Protein AF-A0A372JH90-F1 (afdb_monomer)

InterPro domains:
  IPR003594 Histidine kinase/HSP90-like ATPase domain [PF02518] (143-192)
  IPR003660 HAMP domain [PF00672] (2-43)
  IPR003660 HAMP domain [PS50885] (2-46)
  IPR003661 Signal transduction histidine kinase, dimerisation/phosphoacceptor domain [PF00512] (48-105)
  IPR003661 Signal transduction histidine kinase, dimerisation/phosphoacceptor domain [SM00388] (47-105)
  IPR003661 Signal transduction histidine kinase, dimerisation/phosphoacceptor domain [cd00082] (45-101)
  IPR005467 Histidine kinase domain [PS50109] (54-192)
  IPR036097 Signal transduction histidine kinase, dimerisation/phosphoacceptor domain superfamily [SSF47384] (32-105)
  IPR036890 Histidine kinase/HSP90-like ATPase superfamily [G3DSA:3.30.565.10] (116-192)
  IPR036890 Histidine kinase/HSP90-like ATPase superfamily [SSF55874] (94-192)
  IPR050980 Two-component sensor histidine kinase [PTHR44936] (3-192)

Radius of gyration: 23.79 Å; Cα contacts (8 Å, |Δi|>4): 221; chains: 1; bounding box: 51×33×75 Å

Mean predicted aligned error: 12.4 Å

Structure (mmCIF, N/CA/C/O backbone):
data_AF-A0A372JH90-F1
#
_entry.id   AF-A0A372JH90-F1
#
loop_
_atom_site.group_PDB
_atom_site.id
_atom_site.type_symbol
_atom_site.label_atom_id
_atom_site.label_alt_id
_atom_site.label_comp_id
_atom_site.label_asym_id
_atom_site.label_entity_id
_atom_site.label_seq_id
_atom_site.pdbx_PDB_ins_code
_atom_site.Cartn_x
_atom_site.Cartn_y
_atom_site.Cartn_z
_atom_site.occupancy
_atom_site.B_iso_or_equiv
_atom_site.auth_seq_id
_atom_site.auth_comp_id
_atom_site.auth_asym_id
_atom_site.auth_atom_id
_atom_site.pdbx_PDB_model_num
ATOM 1 N N . ALA A 1 1 ? 12.829 -3.091 -36.053 1.00 73.31 1 ALA A N 1
ATOM 2 C CA . ALA A 1 1 ? 12.915 -1.675 -35.632 1.00 73.31 1 ALA A CA 1
ATOM 3 C C . ALA A 1 1 ? 11.584 -1.119 -35.118 1.00 73.31 1 ALA A C 1
ATOM 5 O O . ALA A 1 1 ? 11.420 -1.055 -33.909 1.00 73.31 1 ALA A O 1
ATOM 6 N N . ALA A 1 2 ? 10.609 -0.775 -35.972 1.00 80.81 2 ALA A N 1
ATOM 7 C CA . ALA A 1 2 ? 9.399 -0.050 -35.538 1.00 80.81 2 ALA A CA 1
ATOM 8 C C . ALA A 1 2 ? 8.513 -0.787 -34.508 1.00 80.81 2 ALA A C 1
ATOM 10 O O . ALA A 1 2 ? 7.965 -0.163 -33.603 1.00 80.81 2 ALA A O 1
ATOM 11 N N . SER A 1 3 ? 8.371 -2.113 -34.613 1.00 84.88 3 SER A N 1
ATOM 12 C CA . SER A 1 3 ? 7.636 -2.918 -33.623 1.00 84.88 3 SER A CA 1
ATOM 13 C C . SER A 1 3 ? 8.306 -2.896 -32.247 1.00 84.88 3 SER A C 1
ATOM 15 O O . SER A 1 3 ? 7.634 -2.708 -31.239 1.00 84.88 3 SER A O 1
ATOM 17 N N . THR A 1 4 ? 9.629 -3.035 -32.209 1.00 83.69 4 THR A N 1
ATOM 18 C CA . THR A 1 4 ? 10.420 -2.979 -30.979 1.00 83.69 4 THR A CA 1
ATOM 19 C C . THR A 1 4 ? 10.422 -1.580 -30.364 1.00 83.69 4 THR A C 1
ATOM 21 O O . THR A 1 4 ? 10.222 -1.453 -29.165 1.00 83.69 4 THR A O 1
ATOM 24 N N . ALA A 1 5 ? 10.539 -0.524 -31.174 1.00 81.50 5 ALA A N 1
ATOM 25 C CA . ALA A 1 5 ? 10.428 0.855 -30.695 1.00 81.50 5 ALA A CA 1
ATOM 26 C C . ALA A 1 5 ? 9.070 1.124 -30.018 1.00 81.50 5 ALA A C 1
ATOM 28 O O . ALA A 1 5 ? 9.016 1.776 -28.981 1.00 81.50 5 ALA A O 1
ATOM 29 N N . ARG A 1 6 ? 7.974 0.565 -30.556 1.00 84.00 6 ARG A N 1
ATOM 30 C CA . ARG A 1 6 ? 6.650 0.637 -29.914 1.00 84.00 6 ARG A CA 1
ATOM 31 C C . ARG A 1 6 ? 6.580 -0.124 -28.591 1.00 84.00 6 ARG A C 1
ATOM 33 O O . ARG A 1 6 ? 5.905 0.346 -27.688 1.00 84.00 6 ARG A O 1
ATOM 40 N N . ARG A 1 7 ? 7.274 -1.259 -28.459 1.00 84.50 7 ARG A N 1
ATOM 41 C CA . ARG A 1 7 ? 7.389 -1.985 -27.180 1.00 84.50 7 ARG A CA 1
ATOM 42 C C . ARG A 1 7 ? 8.139 -1.163 -26.133 1.00 84.50 7 ARG A C 1
ATOM 44 O O . ARG A 1 7 ? 7.631 -1.011 -25.030 1.00 84.50 7 ARG A O 1
ATOM 51 N N . ILE A 1 8 ? 9.268 -0.560 -26.512 1.00 82.19 8 ILE A N 1
ATOM 52 C CA . ILE A 1 8 ? 10.034 0.350 -25.643 1.00 82.19 8 ILE A CA 1
ATOM 53 C C . ILE A 1 8 ? 9.155 1.529 -25.205 1.00 82.19 8 ILE A C 1
ATOM 55 O O . ILE A 1 8 ? 9.068 1.825 -24.018 1.00 82.19 8 ILE A O 1
ATOM 59 N N . ALA A 1 9 ? 8.439 2.158 -26.143 1.00 79.00 9 ALA A N 1
ATOM 60 C CA . ALA A 1 9 ? 7.506 3.246 -25.838 1.00 79.00 9 ALA A CA 1
ATOM 61 C C . ALA A 1 9 ? 6.325 2.808 -24.949 1.00 79.00 9 ALA A C 1
ATOM 63 O O . ALA A 1 9 ? 5.760 3.633 -24.239 1.00 79.00 9 ALA A O 1
ATOM 64 N N . ALA A 1 10 ? 5.963 1.523 -24.973 1.00 80.62 10 ALA A N 1
ATOM 65 C CA . ALA A 1 10 ? 4.941 0.928 -24.117 1.00 80.62 10 ALA A CA 1
ATOM 66 C C . ALA A 1 10 ? 5.485 0.431 -22.758 1.00 80.62 10 ALA A C 1
ATOM 68 O O . ALA A 1 10 ? 4.727 -0.163 -21.996 1.00 80.62 10 ALA A O 1
ATOM 69 N N . GLY A 1 11 ? 6.766 0.671 -22.444 1.00 77.62 11 GLY A N 1
ATOM 70 C CA . GLY A 1 11 ? 7.372 0.376 -21.138 1.00 77.62 11 GLY A CA 1
ATOM 71 C C . GLY A 1 11 ? 8.275 -0.860 -21.088 1.00 77.62 11 GLY A C 1
ATOM 72 O O . GLY A 1 11 ? 8.898 -1.113 -20.060 1.00 77.62 11 GLY A O 1
ATOM 73 N N . ASP A 1 12 ? 8.411 -1.606 -22.185 1.00 81.56 12 ASP A N 1
ATOM 74 C CA . ASP A 1 12 ? 9.340 -2.738 -22.281 1.00 81.56 12 ASP A CA 1
ATOM 75 C C . ASP A 1 12 ? 10.762 -2.231 -22.569 1.00 81.56 12 ASP A C 1
ATOM 77 O O . ASP A 1 12 ? 11.245 -2.236 -23.705 1.00 81.56 12 ASP A O 1
ATOM 81 N N . LEU A 1 13 ? 11.410 -1.721 -21.518 1.00 82.50 13 LEU A N 1
ATOM 82 C CA . LEU A 1 13 ? 12.752 -1.139 -21.580 1.00 82.50 13 LEU A CA 1
ATOM 83 C C . LEU A 1 13 ? 13.866 -2.181 -21.718 1.00 82.50 13 LEU A C 1
ATOM 85 O O . LEU A 1 13 ? 15.014 -1.782 -21.900 1.00 82.50 13 LEU A O 1
ATOM 89 N N . ASP A 1 14 ? 13.558 -3.481 -21.699 1.00 82.94 14 ASP A N 1
ATOM 90 C CA . ASP A 1 14 ? 14.497 -4.569 -22.005 1.00 82.94 14 ASP A CA 1
ATOM 91 C C . ASP A 1 14 ? 14.535 -4.896 -23.504 1.00 82.94 14 ASP A C 1
ATOM 93 O O . ASP A 1 14 ? 15.517 -5.447 -24.010 1.00 82.94 14 ASP A O 1
ATOM 97 N N . ALA A 1 15 ? 13.500 -4.508 -24.254 1.00 84.44 15 ALA A N 1
ATOM 98 C CA . ALA A 1 15 ? 13.477 -4.661 -25.698 1.00 84.44 15 ALA A CA 1
ATOM 99 C C . ALA A 1 15 ? 14.616 -3.868 -26.363 1.00 84.44 15 ALA A C 1
ATOM 101 O O . ALA A 1 15 ? 14.863 -2.701 -26.059 1.00 84.44 15 ALA A O 1
ATOM 102 N N . ARG A 1 16 ? 15.321 -4.500 -27.304 1.00 84.31 16 ARG A N 1
ATOM 103 C CA . ARG A 1 16 ? 16.405 -3.875 -28.079 1.00 84.31 16 ARG A CA 1
ATOM 104 C C . ARG A 1 16 ? 16.107 -3.985 -29.558 1.00 84.31 16 ARG A C 1
ATOM 106 O O . ARG A 1 16 ? 15.742 -5.062 -30.038 1.00 84.31 16 ARG A O 1
ATOM 113 N N . ILE A 1 17 ? 16.232 -2.874 -30.279 1.00 83.38 17 ILE A N 1
ATOM 114 C CA . ILE A 1 17 ? 16.056 -2.857 -31.732 1.00 83.38 17 ILE A CA 1
ATOM 115 C C . ILE A 1 17 ? 17.175 -3.664 -32.393 1.00 83.38 17 ILE A C 1
ATOM 117 O O . ILE A 1 17 ? 16.893 -4.425 -33.321 1.00 83.38 17 ILE A O 1
ATOM 121 N N . GLY A 1 18 ? 18.401 -3.545 -31.871 1.00 73.44 18 GLY A N 1
ATOM 122 C CA . GLY A 1 18 ? 19.573 -4.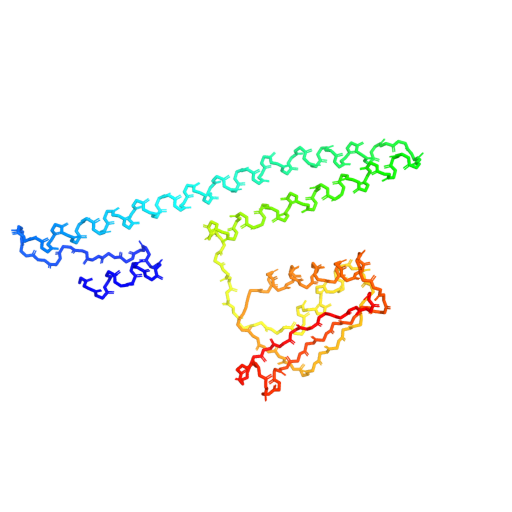248 -32.380 1.00 73.44 18 GLY A CA 1
ATOM 123 C C . GLY A 1 18 ? 20.065 -3.704 -33.726 1.00 73.44 18 GLY A C 1
ATOM 124 O O . GLY A 1 18 ? 19.376 -2.971 -34.436 1.00 73.44 18 GLY A O 1
ATOM 125 N N . ALA A 1 19 ? 21.288 -4.079 -34.105 1.00 65.94 19 ALA A N 1
ATOM 126 C CA . ALA A 1 19 ? 21.894 -3.681 -35.374 1.00 65.94 19 ALA A CA 1
ATOM 127 C C . ALA A 1 19 ? 21.394 -4.568 -36.530 1.00 65.94 19 ALA A C 1
ATOM 129 O O . ALA A 1 19 ? 22.123 -5.403 -37.060 1.00 65.94 19 ALA A O 1
ATOM 130 N N . SER A 1 20 ? 20.129 -4.427 -36.923 1.00 60.75 20 SER A N 1
ATOM 131 C CA . SER A 1 20 ? 19.598 -5.097 -38.116 1.00 60.75 20 SER A CA 1
ATOM 132 C C . SER A 1 20 ? 19.766 -4.199 -39.349 1.00 60.75 20 SER A C 1
ATOM 134 O O . SER A 1 20 ? 18.804 -3.580 -39.796 1.00 60.75 20 SER A O 1
ATOM 136 N N . GLY A 1 21 ? 20.992 -4.098 -39.877 1.00 59.12 21 GLY A N 1
ATOM 137 C CA . GLY A 1 21 ? 21.304 -3.306 -41.076 1.00 59.12 21 GLY A CA 1
ATOM 138 C C . GLY A 1 21 ? 22.776 -3.387 -41.501 1.00 59.12 21 GLY A C 1
ATOM 139 O O . GLY A 1 21 ? 23.646 -3.703 -40.692 1.00 59.12 21 GLY A O 1
ATOM 140 N N . ARG A 1 22 ? 23.070 -3.123 -42.787 1.00 58.62 22 ARG A N 1
ATOM 141 C CA . ARG A 1 22 ? 24.457 -2.988 -43.280 1.00 58.62 22 ARG A CA 1
ATOM 142 C C . ARG A 1 22 ? 25.121 -1.802 -42.571 1.00 58.62 22 ARG A C 1
ATOM 144 O O . ARG A 1 22 ? 24.497 -0.761 -42.408 1.00 58.62 22 ARG A O 1
ATOM 151 N N . ALA A 1 23 ? 26.382 -1.960 -42.166 1.00 57.09 23 ALA A N 1
ATOM 152 C CA . ALA A 1 23 ? 27.132 -0.925 -41.461 1.00 57.09 23 ALA A CA 1
ATOM 153 C C . ALA A 1 23 ? 27.131 0.397 -42.260 1.00 57.09 23 ALA A C 1
ATOM 155 O O . ALA A 1 23 ? 27.656 0.420 -43.375 1.00 57.09 23 ALA A O 1
ATOM 156 N N . ARG A 1 24 ? 26.592 1.470 -41.644 1.00 60.31 24 ARG A N 1
ATOM 157 C CA . ARG A 1 24 ? 26.414 2.861 -42.146 1.00 60.31 24 ARG A CA 1
ATOM 158 C C . ARG A 1 24 ? 25.076 3.180 -42.838 1.00 60.31 24 ARG A C 1
ATOM 160 O O . ARG A 1 24 ? 25.070 3.751 -43.923 1.00 60.31 24 ARG A O 1
ATOM 167 N N . ASP A 1 25 ? 23.957 2.856 -42.200 1.00 74.81 25 ASP A N 1
ATOM 168 C CA . ASP A 1 25 ? 22.635 3.391 -42.568 1.00 74.81 25 ASP A CA 1
ATOM 169 C C . ASP A 1 25 ? 22.122 4.301 -41.435 1.00 74.81 25 ASP A C 1
ATOM 171 O O . ASP A 1 25 ? 22.313 3.968 -40.261 1.00 74.81 25 ASP A O 1
ATOM 175 N N . GLU A 1 26 ? 21.456 5.410 -41.769 1.00 76.31 26 GLU A N 1
ATOM 176 C CA . GLU A 1 26 ? 20.791 6.338 -40.833 1.00 76.31 26 GLU A CA 1
ATOM 177 C C . GLU A 1 26 ? 19.830 5.581 -39.897 1.00 76.31 26 GLU A C 1
ATOM 179 O O . GLU A 1 26 ? 19.696 5.888 -38.712 1.00 76.31 26 GLU A O 1
ATOM 184 N N . VAL A 1 27 ? 19.226 4.500 -40.402 1.00 79.62 27 VAL A N 1
ATOM 185 C CA . VAL A 1 27 ? 18.365 3.594 -39.627 1.00 79.62 27 VAL A CA 1
ATOM 186 C C . VAL A 1 27 ? 19.137 2.859 -38.521 1.00 79.62 27 VAL A C 1
ATOM 188 O O . VAL A 1 27 ? 18.587 2.594 -37.448 1.00 79.62 27 VAL A O 1
ATOM 191 N N . THR A 1 28 ? 20.410 2.532 -38.754 1.00 81.44 28 THR A N 1
ATOM 192 C CA . THR A 1 28 ? 21.272 1.871 -37.757 1.00 81.44 28 THR A CA 1
ATOM 193 C C . THR A 1 28 ? 21.664 2.847 -36.651 1.00 81.44 28 THR A C 1
ATOM 195 O O . THR A 1 28 ? 21.623 2.482 -35.477 1.00 81.44 28 THR A O 1
ATOM 198 N N . GLU A 1 29 ? 21.981 4.093 -37.009 1.00 82.38 29 GLU A N 1
ATOM 199 C CA . GLU A 1 29 ? 22.298 5.154 -36.048 1.00 82.38 29 GLU A CA 1
ATOM 200 C C . GLU A 1 29 ? 21.084 5.501 -35.174 1.00 82.38 29 GLU A C 1
ATOM 202 O O . GLU A 1 29 ? 21.191 5.533 -33.947 1.00 82.38 29 GLU A O 1
ATOM 207 N N . LEU A 1 30 ? 19.897 5.629 -35.779 1.00 84.12 30 LEU A N 1
ATOM 208 C CA . LEU A 1 30 ? 18.647 5.835 -35.045 1.00 84.12 30 LEU A CA 1
ATOM 209 C C . LEU A 1 30 ? 18.332 4.669 -34.096 1.00 84.12 30 LEU A C 1
ATOM 211 O O . LEU A 1 30 ? 17.918 4.888 -32.959 1.00 84.12 30 LEU A O 1
ATOM 215 N N . SER A 1 31 ? 18.540 3.427 -34.540 1.00 85.75 31 SER A N 1
ATOM 216 C CA . SER A 1 31 ? 18.315 2.243 -33.699 1.00 85.75 31 SER A CA 1
ATOM 217 C C . SER A 1 31 ? 19.244 2.235 -32.479 1.00 85.75 31 SER A C 1
ATOM 219 O O . SER A 1 31 ? 18.784 1.994 -31.364 1.00 85.75 31 SER A O 1
ATOM 221 N N . ALA A 1 32 ? 20.524 2.578 -32.667 1.00 86.19 32 ALA A N 1
ATOM 222 C CA . ALA A 1 32 ? 21.491 2.697 -31.577 1.00 86.19 32 ALA A CA 1
ATOM 223 C C . ALA A 1 32 ? 21.140 3.834 -30.600 1.00 86.19 32 ALA A C 1
ATOM 225 O O . ALA A 1 32 ? 21.274 3.668 -29.385 1.00 86.19 32 ALA A O 1
ATOM 226 N N . ALA A 1 33 ? 20.651 4.970 -31.107 1.00 88.12 33 ALA A N 1
ATOM 227 C CA . ALA A 1 33 ? 20.197 6.081 -30.276 1.00 88.12 33 ALA A CA 1
ATOM 228 C C . ALA A 1 33 ? 18.981 5.695 -29.415 1.00 88.12 33 ALA A C 1
ATOM 230 O O . ALA A 1 33 ? 18.962 5.992 -28.220 1.00 88.12 33 ALA A O 1
ATOM 231 N N . VAL A 1 34 ? 17.999 4.981 -29.982 1.00 87.94 34 VAL A N 1
ATOM 232 C CA . VAL A 1 34 ? 16.827 4.489 -29.232 1.00 87.94 34 VAL A CA 1
ATOM 233 C C . VAL A 1 34 ? 17.234 3.472 -28.166 1.00 87.94 34 VAL A C 1
ATOM 235 O O . VAL A 1 34 ? 16.796 3.595 -27.023 1.00 87.94 34 VAL A O 1
ATOM 238 N N . ASP A 1 35 ? 18.099 2.512 -28.500 1.00 88.44 35 ASP A N 1
ATOM 239 C CA . ASP A 1 35 ? 18.588 1.521 -27.533 1.00 88.44 35 ASP A CA 1
ATOM 240 C C . ASP A 1 35 ? 19.384 2.196 -26.392 1.00 88.44 35 ASP A C 1
ATOM 242 O O . ASP A 1 35 ? 19.228 1.834 -25.224 1.00 88.44 35 ASP A O 1
ATOM 246 N N . THR A 1 36 ? 20.174 3.232 -26.702 1.00 90.81 36 THR A N 1
ATOM 247 C CA . THR A 1 36 ? 20.898 4.041 -25.700 1.00 90.81 36 THR A CA 1
ATOM 248 C C . THR A 1 36 ? 19.940 4.820 -24.801 1.00 90.81 36 THR A C 1
ATOM 250 O O . THR A 1 36 ? 20.115 4.840 -23.582 1.00 90.81 36 THR A O 1
ATOM 253 N N . MET A 1 37 ? 18.903 5.435 -25.376 1.00 90.06 37 MET A N 1
ATOM 254 C CA . MET A 1 37 ? 17.877 6.150 -24.616 1.00 90.06 37 MET A CA 1
ATOM 255 C C . MET A 1 37 ? 17.119 5.203 -23.677 1.00 90.06 37 MET A C 1
ATOM 257 O O . MET A 1 37 ? 16.920 5.540 -22.510 1.00 90.06 37 MET A O 1
ATOM 261 N N . ALA A 1 38 ? 16.749 4.010 -24.155 1.00 87.56 38 ALA A N 1
ATOM 262 C CA . ALA A 1 38 ? 16.096 2.987 -23.341 1.00 87.56 38 ALA A CA 1
ATOM 263 C C . ALA A 1 38 ? 16.986 2.549 -22.166 1.00 87.56 38 ALA A C 1
ATOM 265 O O . ALA A 1 38 ? 16.520 2.501 -21.029 1.00 87.56 38 ALA A O 1
ATOM 266 N N . ALA A 1 39 ? 18.280 2.311 -22.412 1.00 88.75 39 ALA A N 1
ATOM 267 C CA . ALA A 1 39 ? 19.238 1.959 -21.364 1.00 88.75 39 ALA A CA 1
ATOM 268 C C . ALA A 1 39 ? 19.412 3.078 -20.320 1.00 88.75 39 ALA A C 1
ATOM 270 O O . ALA A 1 39 ? 19.382 2.808 -19.121 1.00 88.75 39 ALA A O 1
ATOM 271 N N . ALA A 1 40 ? 19.541 4.335 -20.757 1.00 89.56 40 ALA A N 1
ATOM 272 C CA . ALA A 1 40 ? 19.670 5.479 -19.857 1.00 89.56 40 ALA A CA 1
ATOM 273 C C . ALA A 1 40 ? 18.413 5.692 -18.996 1.00 89.56 40 ALA A C 1
ATOM 275 O O . ALA A 1 40 ? 18.523 5.984 -17.805 1.00 89.56 40 ALA A O 1
ATOM 276 N N . LEU A 1 41 ? 17.221 5.525 -19.577 1.00 87.62 41 LEU A N 1
ATOM 277 C CA . LEU A 1 41 ? 15.960 5.593 -18.839 1.00 87.62 41 LEU A CA 1
ATOM 278 C C . LEU A 1 41 ? 15.859 4.465 -17.805 1.00 87.62 41 LEU A C 1
ATOM 280 O O . LEU A 1 41 ? 15.489 4.708 -16.660 1.00 87.62 41 LEU A O 1
ATOM 284 N N . GLN A 1 42 ? 16.245 3.249 -18.185 1.00 85.00 42 GLN A N 1
ATOM 28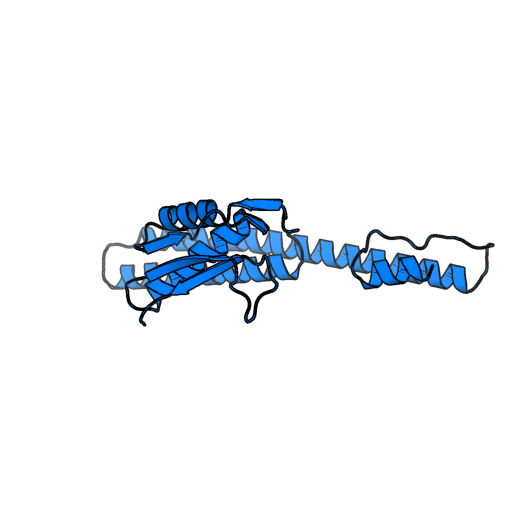5 C CA . GLN A 1 42 ? 16.246 2.092 -17.296 1.00 85.00 42 GLN A CA 1
ATOM 286 C C . GLN A 1 42 ? 17.176 2.287 -16.087 1.00 85.00 42 GLN A C 1
ATOM 288 O O . GLN A 1 42 ? 16.790 1.971 -14.963 1.00 85.00 42 GLN A O 1
ATOM 293 N N . GLU A 1 43 ? 18.371 2.848 -16.292 1.00 88.25 43 GLU A N 1
ATOM 294 C CA . GLU A 1 43 ? 19.286 3.193 -15.196 1.00 88.25 43 GLU A CA 1
ATOM 295 C C . GLU A 1 43 ? 18.718 4.278 -14.277 1.00 88.25 43 GLU A C 1
ATOM 297 O O . GLU A 1 43 ? 18.804 4.148 -13.057 1.00 88.25 43 GLU A O 1
ATOM 302 N N . ARG A 1 44 ? 18.071 5.314 -14.830 1.00 86.88 44 ARG A N 1
ATOM 303 C CA . ARG A 1 44 ? 17.410 6.344 -14.011 1.00 86.88 44 ARG A CA 1
ATOM 304 C C . ARG A 1 44 ? 16.310 5.761 -13.134 1.00 86.88 44 ARG A C 1
ATOM 306 O O . ARG A 1 44 ? 16.294 6.042 -11.942 1.00 86.88 44 ARG A O 1
ATOM 313 N N . LEU A 1 45 ? 15.452 4.913 -13.700 1.00 82.50 45 LEU A N 1
ATOM 314 C CA . LEU A 1 45 ? 14.398 4.245 -12.937 1.00 82.50 45 LEU A CA 1
ATOM 315 C C . LEU A 1 45 ? 14.989 3.355 -11.837 1.00 82.50 45 LEU A C 1
ATOM 317 O O . LEU A 1 45 ? 14.495 3.357 -10.718 1.00 82.50 45 LEU A O 1
ATOM 321 N N . ARG A 1 46 ? 16.075 2.618 -12.103 1.00 82.94 46 ARG A N 1
ATOM 322 C CA . ARG A 1 46 ? 16.760 1.830 -11.060 1.00 82.94 46 ARG A CA 1
ATOM 323 C C . ARG A 1 46 ? 17.325 2.697 -9.942 1.00 82.94 46 ARG A C 1
ATOM 325 O O . ARG A 1 46 ? 17.166 2.339 -8.778 1.00 82.94 46 ARG A O 1
ATOM 332 N N . ALA A 1 47 ? 17.964 3.811 -10.286 1.00 84.69 47 ALA A N 1
ATOM 333 C CA . ALA A 1 47 ? 18.511 4.741 -9.307 1.00 84.69 47 ALA A CA 1
ATOM 334 C C . ALA A 1 47 ? 17.405 5.363 -8.440 1.00 84.69 47 ALA A C 1
ATOM 336 O O . ALA A 1 47 ? 17.545 5.415 -7.223 1.00 84.69 47 ALA A O 1
ATOM 337 N N . GLU A 1 48 ? 16.286 5.762 -9.048 1.00 82.06 48 GLU A N 1
ATOM 338 C CA . GLU A 1 48 ? 15.112 6.283 -8.341 1.00 82.06 48 GLU A CA 1
ATOM 339 C C . GLU A 1 48 ? 14.529 5.243 -7.373 1.00 82.06 48 GL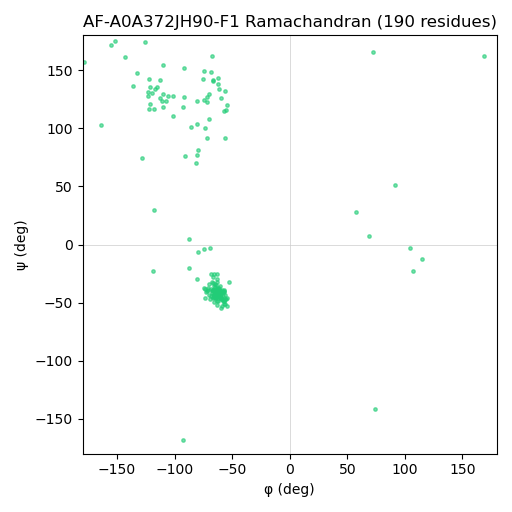U A C 1
ATOM 341 O O . GLU A 1 48 ? 14.294 5.540 -6.204 1.00 82.06 48 GLU A O 1
ATOM 346 N N . ARG A 1 49 ? 14.409 3.985 -7.817 1.00 78.81 49 ARG A N 1
ATOM 347 C CA . ARG A 1 49 ? 13.954 2.866 -6.976 1.00 78.81 49 ARG A CA 1
ATOM 348 C C . ARG A 1 49 ? 14.857 2.627 -5.767 1.00 78.81 49 ARG A C 1
ATOM 350 O O . ARG A 1 49 ? 14.351 2.441 -4.660 1.00 78.81 49 ARG A O 1
ATOM 357 N N . ALA A 1 50 ? 16.173 2.605 -5.982 1.00 81.62 50 ALA A N 1
ATOM 358 C CA . ALA A 1 50 ? 17.154 2.421 -4.915 1.00 81.62 50 ALA A CA 1
ATOM 359 C C . ALA A 1 50 ? 17.101 3.586 -3.917 1.00 81.62 50 ALA A C 1
ATOM 361 O O . ALA A 1 50 ? 16.973 3.359 -2.719 1.00 81.62 50 ALA A O 1
ATOM 362 N N . PHE A 1 51 ? 17.066 4.821 -4.422 1.00 83.75 51 PHE A N 1
ATOM 363 C CA . PHE A 1 51 ? 16.948 6.022 -3.602 1.00 83.75 51 PHE A CA 1
ATOM 364 C C . PHE A 1 51 ? 15.700 5.994 -2.708 1.00 83.75 51 PHE A C 1
ATOM 366 O O . PHE A 1 51 ? 15.800 6.204 -1.500 1.00 83.75 51 PHE A O 1
ATOM 373 N N . THR A 1 52 ? 14.528 5.668 -3.261 1.00 82.12 52 THR A N 1
ATOM 374 C CA . THR A 1 52 ? 13.294 5.542 -2.472 1.00 82.12 52 THR A CA 1
ATOM 375 C C . THR A 1 52 ? 13.397 4.450 -1.403 1.00 82.12 52 THR A C 1
ATOM 377 O O . THR A 1 52 ? 12.890 4.618 -0.290 1.00 82.12 52 THR A O 1
ATOM 380 N N . ALA A 1 53 ? 14.032 3.315 -1.713 1.00 79.38 53 ALA A N 1
ATOM 381 C CA . ALA A 1 53 ? 14.227 2.236 -0.748 1.00 79.38 53 ALA A CA 1
ATOM 382 C C . ALA A 1 53 ? 15.149 2.659 0.408 1.00 79.38 53 ALA A C 1
ATOM 384 O O . ALA A 1 53 ? 14.812 2.399 1.568 1.00 79.38 53 ALA A O 1
ATOM 385 N N . ASP A 1 54 ? 16.243 3.353 0.097 1.00 85.25 54 ASP A N 1
ATOM 386 C CA . ASP A 1 54 ? 17.219 3.843 1.070 1.00 85.25 54 ASP A CA 1
ATOM 387 C C . ASP A 1 54 ? 16.595 4.897 1.990 1.00 85.25 54 ASP A C 1
ATOM 389 O O . ASP A 1 54 ? 16.612 4.737 3.212 1.00 85.25 54 ASP A O 1
ATOM 393 N N . VAL A 1 55 ? 15.913 5.901 1.425 1.00 85.44 55 VAL A N 1
ATOM 394 C CA . VAL A 1 55 ? 15.184 6.922 2.200 1.00 85.44 55 VAL A CA 1
ATOM 395 C C . VAL A 1 55 ? 14.141 6.275 3.115 1.00 85.44 55 VAL A C 1
ATOM 397 O O . VAL A 1 55 ? 14.000 6.655 4.278 1.00 85.44 55 VAL A O 1
ATOM 400 N N . ALA A 1 56 ? 13.432 5.249 2.635 1.00 82.12 56 ALA A N 1
ATOM 401 C CA . ALA A 1 56 ? 12.464 4.531 3.457 1.00 82.12 56 ALA A CA 1
ATOM 402 C C . ALA A 1 56 ? 13.106 3.808 4.650 1.00 82.12 56 ALA A C 1
ATOM 404 O O . ALA A 1 56 ? 12.477 3.666 5.703 1.00 82.12 56 ALA A O 1
ATOM 405 N N . HIS A 1 57 ? 14.323 3.292 4.484 1.00 85.62 57 HIS A N 1
ATOM 406 C CA . HIS A 1 57 ? 15.057 2.646 5.565 1.00 85.62 57 HIS A CA 1
ATOM 407 C C . HIS A 1 57 ? 15.593 3.681 6.561 1.00 85.62 57 HIS A C 1
ATOM 409 O O . HIS A 1 57 ? 15.383 3.534 7.768 1.00 85.62 57 HIS A O 1
ATOM 415 N N . GLU A 1 58 ? 16.192 4.762 6.059 1.00 89.12 58 GLU A N 1
ATOM 416 C CA . GLU A 1 58 ? 16.738 5.844 6.879 1.00 89.12 58 GLU A CA 1
ATOM 417 C C . GLU A 1 58 ? 15.672 6.583 7.688 1.00 89.12 58 GLU A C 1
ATOM 419 O O . GLU A 1 58 ? 15.964 6.993 8.805 1.00 89.12 58 GLU A O 1
ATOM 424 N N . LEU A 1 59 ? 14.435 6.711 7.189 1.00 88.06 59 LEU A N 1
ATOM 425 C CA . LEU A 1 59 ? 13.328 7.335 7.927 1.00 88.06 59 LEU A CA 1
ATOM 426 C C . LEU A 1 59 ? 12.667 6.404 8.951 1.00 88.06 59 LEU A C 1
ATOM 428 O O . LEU A 1 59 ? 12.174 6.873 9.980 1.00 88.06 59 LEU A O 1
ATOM 432 N N . ARG A 1 60 ? 12.663 5.085 8.718 1.00 84.44 60 ARG A N 1
ATOM 433 C CA . ARG A 1 60 ? 12.044 4.116 9.641 1.00 84.44 60 ARG A CA 1
ATOM 434 C C . ARG A 1 60 ? 12.752 4.092 10.997 1.00 84.44 60 ARG A C 1
ATOM 436 O O . ARG A 1 60 ? 12.089 4.055 12.029 1.00 84.44 60 ARG A O 1
ATOM 443 N N . THR A 1 61 ? 14.080 4.145 10.997 1.00 86.94 61 THR A N 1
ATOM 444 C CA . THR A 1 61 ? 14.905 4.116 12.215 1.00 86.94 61 THR A CA 1
ATOM 445 C C . THR A 1 61 ? 14.616 5.279 13.185 1.00 86.94 61 THR A C 1
ATOM 447 O O . THR A 1 61 ? 14.279 5.008 14.340 1.00 86.94 61 THR A O 1
ATOM 450 N N . PRO A 1 62 ? 14.675 6.565 12.780 1.00 88.38 62 PRO A N 1
ATOM 451 C CA . PRO A 1 62 ? 14.362 7.684 13.664 1.00 88.38 62 PRO A CA 1
ATOM 452 C C . PRO A 1 62 ? 12.882 7.720 14.062 1.00 88.38 62 PRO A C 1
ATOM 454 O O . PRO A 1 62 ? 12.580 8.087 15.195 1.00 88.38 62 PRO A O 1
ATOM 457 N N . LEU A 1 63 ? 11.958 7.291 13.191 1.00 90.69 63 LEU A N 1
ATOM 458 C CA . LEU A 1 63 ? 10.544 7.159 13.557 1.00 90.69 63 LEU A CA 1
ATOM 459 C C . LEU A 1 63 ? 10.327 6.125 14.657 1.00 90.69 63 LEU A C 1
ATOM 461 O O . LEU A 1 63 ? 9.606 6.400 15.612 1.00 90.69 63 LEU A O 1
ATOM 465 N N . MET A 1 64 ? 10.971 4.961 14.555 1.00 88.19 64 MET A N 1
ATOM 466 C CA . MET A 1 64 ? 10.922 3.946 15.604 1.00 88.19 64 MET A CA 1
ATOM 467 C C . MET A 1 64 ? 11.488 4.498 16.918 1.00 88.19 64 MET A C 1
ATOM 469 O O . MET A 1 64 ? 10.865 4.329 17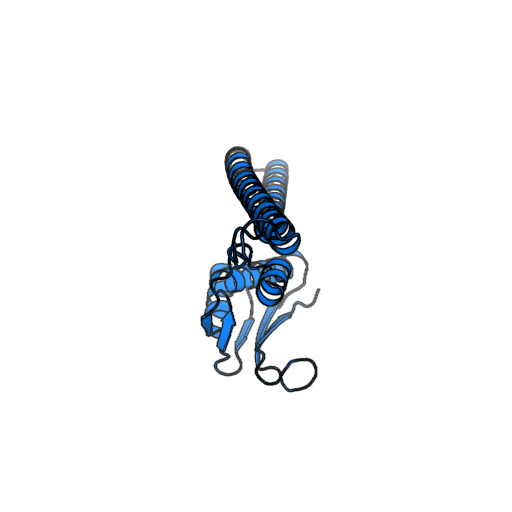.961 1.00 88.19 64 MET A O 1
ATOM 473 N N . GLY A 1 65 ? 12.595 5.247 16.865 1.00 90.94 65 GLY A N 1
ATOM 474 C CA . GLY A 1 65 ? 13.140 5.935 18.039 1.00 90.94 65 GLY A CA 1
ATOM 475 C C . GLY A 1 65 ? 12.165 6.941 18.666 1.00 90.94 65 GLY A C 1
ATOM 476 O O . GLY A 1 65 ? 12.033 6.985 19.890 1.00 90.94 65 GLY A O 1
ATOM 477 N N . LEU A 1 66 ? 11.443 7.718 17.849 1.00 91.75 66 LEU A N 1
ATOM 478 C CA . LEU A 1 66 ? 10.418 8.657 18.320 1.00 91.75 66 LEU A CA 1
ATOM 479 C C . LEU A 1 66 ? 9.221 7.941 18.955 1.00 91.75 66 LEU A C 1
ATOM 481 O O . LEU A 1 66 ? 8.756 8.373 20.007 1.00 91.75 66 LEU A O 1
ATOM 485 N N . VAL A 1 67 ? 8.749 6.847 18.349 1.00 90.00 67 VAL A N 1
ATOM 486 C CA . VAL A 1 67 ? 7.676 6.002 18.899 1.00 90.00 67 VAL A CA 1
ATOM 487 C C . VAL A 1 67 ? 8.084 5.462 20.264 1.00 90.00 67 VAL A C 1
ATOM 489 O O . VAL A 1 67 ? 7.377 5.699 21.238 1.00 90.00 67 VAL A O 1
ATOM 492 N N . THR A 1 68 ? 9.258 4.836 20.366 1.00 92.19 68 THR A N 1
ATOM 493 C CA . THR A 1 68 ? 9.766 4.310 21.639 1.00 92.19 68 THR A CA 1
ATOM 494 C C . THR A 1 68 ? 9.934 5.418 22.678 1.00 92.19 68 THR A C 1
ATOM 496 O O . THR A 1 68 ? 9.569 5.241 23.834 1.00 92.19 68 THR A O 1
ATOM 499 N N . SER A 1 69 ? 10.427 6.595 22.283 1.00 92.38 69 SER A N 1
ATOM 500 C CA . SER A 1 69 ? 10.553 7.736 23.201 1.00 92.38 69 SER A CA 1
ATOM 501 C C . SER A 1 69 ? 9.195 8.221 23.714 1.00 92.38 69 SER A C 1
ATOM 503 O O . SER A 1 69 ? 9.076 8.570 24.886 1.00 92.38 69 SER A O 1
ATOM 505 N N . ALA A 1 70 ? 8.166 8.219 22.863 1.00 91.88 70 ALA A N 1
ATOM 506 C CA . ALA A 1 70 ? 6.804 8.573 23.252 1.00 91.88 70 ALA A CA 1
ATOM 507 C C . ALA A 1 70 ? 6.161 7.516 24.169 1.00 91.88 70 ALA A C 1
ATOM 509 O O . ALA A 1 70 ? 5.409 7.872 25.074 1.00 91.88 70 ALA A O 1
ATOM 510 N N . GLU A 1 71 ? 6.474 6.233 23.976 1.00 90.06 71 GLU A N 1
ATOM 511 C CA . GLU A 1 71 ? 6.021 5.131 24.839 1.00 90.06 71 GLU A CA 1
ATOM 512 C C . GLU A 1 71 ? 6.625 5.197 26.250 1.00 90.06 71 GLU A C 1
ATOM 514 O O . GLU A 1 71 ? 5.985 4.771 27.206 1.00 90.06 71 GLU A O 1
ATOM 519 N N . LEU A 1 72 ? 7.823 5.774 26.398 1.00 94.06 72 LEU A N 1
ATOM 520 C CA . LEU A 1 72 ? 8.497 5.958 27.690 1.00 94.06 72 LEU A CA 1
ATOM 521 C C . LEU A 1 72 ? 7.987 7.164 28.497 1.00 94.06 72 LEU A C 1
ATOM 523 O O . LEU A 1 72 ? 8.423 7.363 29.634 1.00 94.06 72 LEU A O 1
ATOM 527 N N . LEU A 1 73 ? 7.104 7.993 27.932 1.00 92.19 73 LEU A N 1
ATOM 528 C CA . LEU A 1 73 ? 6.545 9.136 28.651 1.00 92.19 73 LEU A CA 1
ATOM 529 C C . LEU A 1 73 ? 5.660 8.666 29.819 1.00 92.19 73 LEU A C 1
ATOM 531 O O . LEU A 1 73 ? 4.898 7.710 29.664 1.00 92.19 73 LEU A O 1
ATOM 535 N N . PRO A 1 74 ? 5.718 9.345 30.981 1.00 92.50 74 PRO A N 1
ATOM 536 C CA . PRO A 1 74 ? 4.852 9.019 32.107 1.00 92.50 74 PRO A CA 1
ATOM 537 C C . PRO A 1 74 ? 3.382 9.220 31.731 1.00 92.50 74 PRO A C 1
ATOM 539 O O . PRO A 1 74 ? 3.042 10.161 31.013 1.00 92.50 74 PRO A O 1
ATOM 542 N N . GLU A 1 75 ? 2.511 8.349 32.244 1.00 91.44 75 GLU A N 1
ATOM 543 C CA . GLU A 1 75 ? 1.078 8.410 31.955 1.00 91.44 75 GLU A CA 1
ATOM 544 C C . GLU A 1 75 ? 0.475 9.772 32.318 1.00 91.44 75 GLU A C 1
ATOM 546 O O . GLU A 1 75 ? 0.689 10.313 33.406 1.00 91.44 75 GLU A O 1
ATOM 551 N N . GLY A 1 76 ? -0.294 10.324 31.383 1.00 92.81 76 GLY A N 1
ATOM 552 C CA . GLY A 1 76 ? -0.909 11.636 31.506 1.00 92.81 76 GLY A CA 1
ATOM 553 C C . GLY A 1 76 ? -1.493 12.112 30.182 1.00 92.81 76 GLY A C 1
ATOM 554 O O . GLY A 1 76 ? -1.134 11.623 29.111 1.00 92.81 76 GLY A O 1
ATOM 555 N N . GLU A 1 77 ? -2.384 13.096 30.251 1.00 89.44 77 GLU A N 1
ATOM 556 C CA . GLU A 1 77 ? -3.095 13.630 29.084 1.00 89.44 77 GLU A CA 1
ATOM 557 C C . GLU A 1 77 ? -2.126 14.129 27.994 1.00 89.44 77 GLU A C 1
ATOM 559 O O . GLU A 1 77 ? -2.254 13.776 26.823 1.00 89.44 77 GLU A O 1
ATOM 564 N N . ALA A 1 78 ? -1.071 14.849 28.393 1.00 89.06 78 ALA A N 1
ATOM 565 C CA . ALA A 1 78 ? -0.020 15.307 27.484 1.00 89.06 78 ALA A CA 1
ATOM 566 C C . ALA A 1 78 ? 0.749 14.151 26.815 1.00 89.06 78 ALA A C 1
ATOM 568 O O . ALA A 1 78 ? 1.078 14.239 25.633 1.00 89.06 78 ALA A O 1
ATOM 569 N N . ALA A 1 79 ? 1.012 13.056 27.537 1.00 90.31 79 ALA A N 1
ATOM 570 C CA . ALA A 1 79 ? 1.669 11.876 26.974 1.00 90.31 79 ALA A CA 1
ATOM 571 C C . ALA A 1 79 ? 0.762 11.153 25.968 1.00 90.31 79 ALA A C 1
ATOM 573 O O . ALA A 1 79 ? 1.236 10.734 24.914 1.00 90.31 79 ALA A O 1
ATOM 574 N N . GLY A 1 80 ? -0.546 11.079 26.245 1.00 85.81 80 GLY A N 1
ATOM 575 C CA . GLY A 1 80 ? -1.556 10.616 25.288 1.00 85.81 80 GLY A CA 1
ATOM 576 C C . GLY A 1 80 ? -1.507 11.405 23.978 1.00 85.81 80 GLY A C 1
ATOM 577 O O . GLY A 1 80 ? -1.296 10.816 22.920 1.00 85.81 80 GLY A O 1
ATOM 578 N N . PHE A 1 81 ? -1.560 12.739 24.055 1.00 90.31 81 PHE A N 1
ATOM 579 C CA . PHE A 1 81 ? -1.473 13.604 22.872 1.00 90.31 81 PHE A CA 1
ATOM 580 C C . PHE A 1 81 ? -0.180 13.413 22.066 1.00 90.31 81 PHE A C 1
ATOM 582 O O . PHE A 1 81 ? -0.213 13.406 20.834 1.00 90.31 81 PHE A O 1
ATOM 589 N N . VAL A 1 82 ? 0.968 13.257 22.735 1.00 91.50 82 VAL A N 1
ATOM 590 C CA . VAL A 1 82 ? 2.249 13.023 22.050 1.00 91.50 82 VAL A CA 1
ATOM 591 C C . VAL A 1 82 ? 2.259 11.661 21.357 1.00 91.50 82 VAL A C 1
ATOM 593 O O . VAL A 1 82 ? 2.652 11.588 20.191 1.00 91.50 82 VAL A O 1
ATOM 596 N N . ARG A 1 83 ? 1.791 10.598 22.024 1.00 89.31 83 ARG A N 1
ATOM 597 C CA . ARG A 1 83 ? 1.696 9.251 21.437 1.00 89.31 83 ARG A CA 1
ATOM 598 C C . ARG A 1 83 ? 0.787 9.237 20.210 1.00 89.31 83 ARG A C 1
ATOM 600 O O . ARG A 1 83 ? 1.199 8.733 19.164 1.00 89.31 83 ARG A O 1
ATOM 607 N N . ASP A 1 84 ? -0.374 9.882 20.290 1.00 84.06 84 ASP A N 1
ATOM 608 C CA . ASP A 1 84 ? -1.291 10.015 19.154 1.00 84.06 84 ASP A CA 1
ATOM 609 C C . ASP A 1 84 ? -0.633 10.764 17.993 1.00 84.06 84 ASP A C 1
ATOM 611 O O . ASP A 1 84 ? -0.690 10.328 16.839 1.00 84.06 84 ASP A O 1
ATOM 615 N N . ARG A 1 85 ? 0.060 11.875 18.280 1.00 90.31 85 ARG A N 1
ATOM 616 C CA . ARG A 1 85 ? 0.707 12.676 17.237 1.00 90.31 85 ARG A CA 1
ATOM 617 C C . ARG A 1 85 ? 1.860 11.938 16.560 1.00 90.31 85 ARG A C 1
ATOM 619 O O . ARG A 1 85 ? 2.003 12.043 15.342 1.00 90.31 85 ARG A O 1
ATOM 626 N N . VAL A 1 86 ? 2.648 11.181 17.322 1.00 92.06 86 VAL A N 1
ATOM 627 C CA . VAL A 1 86 ? 3.713 10.319 16.789 1.00 92.06 86 VAL A CA 1
ATOM 628 C C . VAL A 1 86 ? 3.124 9.175 15.958 1.00 92.06 86 VAL A C 1
ATOM 630 O O . VAL A 1 86 ? 3.644 8.883 14.882 1.00 92.06 86 VAL A O 1
ATOM 633 N N . GLY A 1 87 ? 2.002 8.589 16.385 1.00 83.75 87 GLY A N 1
ATOM 634 C CA . GLY A 1 87 ? 1.271 7.585 15.610 1.00 83.75 87 GLY A CA 1
ATOM 635 C C . GLY A 1 87 ? 0.781 8.115 14.259 1.00 83.75 87 GLY A C 1
ATOM 636 O O . GLY A 1 87 ? 0.968 7.458 13.235 1.00 83.75 87 GLY A O 1
ATOM 637 N N . VAL A 1 88 ? 0.225 9.332 14.233 1.00 84.56 88 VAL A N 1
ATOM 638 C CA . VAL A 1 88 ? -0.178 10.008 12.988 1.00 84.56 88 VAL A CA 1
ATOM 639 C C . VAL A 1 88 ? 1.027 10.277 12.085 1.00 84.56 88 VAL A C 1
ATOM 641 O O . VAL A 1 88 ? 0.958 10.006 10.889 1.00 84.56 88 VAL A O 1
ATOM 644 N N . LEU A 1 89 ? 2.138 10.778 12.635 1.00 88.88 89 LEU A N 1
ATOM 645 C CA . LEU A 1 89 ? 3.354 11.035 11.856 1.00 88.88 89 LEU A CA 1
ATOM 646 C C . LEU A 1 89 ? 3.911 9.751 11.230 1.00 88.88 89 LEU A C 1
ATOM 648 O O . LEU A 1 89 ? 4.276 9.762 10.057 1.00 88.88 89 LEU A O 1
ATOM 652 N N . ARG A 1 90 ? 3.948 8.651 11.994 1.00 86.62 90 ARG A N 1
ATOM 653 C CA . ARG A 1 90 ? 4.383 7.342 11.494 1.00 86.62 90 ARG A CA 1
ATOM 654 C C . ARG A 1 90 ? 3.545 6.912 10.292 1.00 86.62 90 ARG A C 1
ATOM 656 O O . ARG A 1 90 ? 4.123 6.614 9.254 1.00 86.62 90 ARG A O 1
ATOM 663 N N . ALA A 1 91 ? 2.218 6.954 10.420 1.00 81.88 91 ALA A N 1
ATOM 664 C CA . ALA A 1 91 ? 1.311 6.576 9.339 1.00 81.88 91 ALA A CA 1
ATOM 665 C C . ALA A 1 91 ? 1.533 7.430 8.078 1.00 81.88 91 ALA A C 1
ATOM 667 O O . ALA A 1 91 ? 1.709 6.889 6.995 1.00 81.88 91 ALA A O 1
ATOM 668 N N . LEU A 1 92 ? 1.639 8.757 8.221 1.00 84.06 92 LEU A N 1
ATOM 669 C CA . LEU A 1 92 ? 1.866 9.656 7.083 1.00 84.06 92 LEU A CA 1
ATOM 670 C C . LEU A 1 92 ? 3.186 9.381 6.350 1.00 84.06 92 LEU A C 1
ATOM 672 O O . LEU A 1 92 ? 3.241 9.471 5.125 1.00 84.06 92 LEU A O 1
ATOM 676 N N . VAL A 1 93 ? 4.258 9.068 7.082 1.00 86.75 93 VAL A N 1
ATOM 677 C CA . VAL A 1 93 ? 5.545 8.736 6.458 1.00 86.75 93 VAL A CA 1
ATOM 678 C C . VAL A 1 93 ? 5.490 7.363 5.793 1.00 86.75 93 VAL A C 1
ATOM 680 O O . VAL A 1 93 ? 6.015 7.206 4.695 1.00 86.75 93 VAL A O 1
ATOM 683 N N . GLU A 1 94 ? 4.844 6.376 6.412 1.00 84.19 94 GLU A N 1
ATOM 684 C CA . GLU A 1 94 ? 4.646 5.051 5.813 1.00 84.19 94 GLU A CA 1
ATOM 685 C C . GLU A 1 94 ? 3.834 5.125 4.511 1.00 84.19 94 GLU A C 1
ATOM 687 O O . GLU A 1 94 ? 4.230 4.506 3.519 1.00 84.19 94 GLU A O 1
ATOM 692 N N . ASP A 1 95 ? 2.775 5.937 4.488 1.00 82.25 95 ASP A N 1
ATOM 693 C CA . ASP A 1 95 ? 1.952 6.194 3.303 1.00 82.25 95 ASP A CA 1
ATOM 694 C C . ASP A 1 95 ? 2.753 6.920 2.210 1.00 82.25 95 ASP A C 1
ATOM 696 O O . ASP A 1 95 ? 2.737 6.519 1.046 1.00 82.25 95 ASP A O 1
ATOM 700 N N . LEU A 1 96 ? 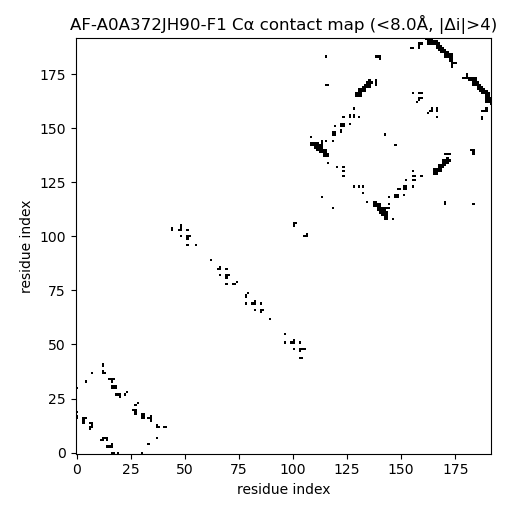3.525 7.954 2.565 1.00 84.12 96 LEU A N 1
ATOM 701 C CA . LEU A 1 96 ? 4.366 8.681 1.606 1.00 84.12 96 LEU A CA 1
ATOM 702 C C . LEU A 1 96 ? 5.431 7.774 0.974 1.00 84.12 96 LEU A C 1
ATOM 704 O O . LEU A 1 96 ? 5.665 7.819 -0.235 1.00 84.12 96 LEU A O 1
ATOM 708 N N . LEU A 1 97 ? 6.082 6.942 1.789 1.00 81.94 97 LEU A N 1
ATOM 709 C CA . LEU A 1 97 ? 7.087 5.993 1.317 1.00 81.94 97 LEU A CA 1
ATOM 710 C C . LEU A 1 97 ? 6.470 4.892 0.454 1.00 81.94 97 LEU A C 1
ATOM 712 O O . LEU A 1 97 ? 7.119 4.415 -0.475 1.00 81.94 97 LEU A O 1
ATOM 716 N N . GLU A 1 98 ? 5.231 4.487 0.730 1.00 77.31 98 GLU A N 1
ATOM 717 C CA . GLU A 1 98 ? 4.483 3.596 -0.153 1.00 77.31 98 GLU A CA 1
ATOM 718 C C . GLU A 1 98 ? 4.219 4.235 -1.510 1.00 77.31 98 GLU A C 1
ATOM 720 O O . GLU A 1 98 ? 4.558 3.628 -2.524 1.00 77.31 98 GLU A O 1
ATOM 725 N N . ILE A 1 99 ? 3.666 5.450 -1.533 1.00 77.38 99 ILE A N 1
ATOM 726 C CA . ILE A 1 99 ? 3.379 6.172 -2.778 1.00 77.38 99 ILE A CA 1
ATOM 727 C C . ILE A 1 99 ? 4.657 6.296 -3.609 1.00 77.38 99 ILE A C 1
ATOM 729 O O . ILE A 1 99 ? 4.670 5.919 -4.776 1.00 77.38 99 ILE A O 1
ATOM 733 N N . SER A 1 100 ? 5.768 6.700 -2.987 1.00 74.44 100 SER A N 1
ATOM 734 C CA . SER A 1 100 ? 7.052 6.821 -3.683 1.00 74.44 100 SER A CA 1
ATOM 735 C C . SER A 1 100 ? 7.546 5.487 -4.266 1.00 74.44 100 SER A C 1
ATOM 737 O O . SER A 1 100 ? 8.119 5.466 -5.354 1.00 74.44 100 SER A O 1
ATOM 739 N N . ARG A 1 101 ? 7.311 4.352 -3.589 1.00 71.38 101 ARG A N 1
ATOM 740 C CA . ARG A 1 101 ? 7.680 3.019 -4.108 1.00 71.38 101 ARG A CA 1
ATOM 741 C C . ARG A 1 101 ? 6.807 2.585 -5.283 1.00 71.38 101 ARG A C 1
ATOM 743 O O . ARG A 1 101 ? 7.314 1.932 -6.199 1.00 71.38 101 ARG A O 1
ATOM 750 N N . LEU A 1 102 ? 5.517 2.920 -5.237 1.00 70.81 102 LEU A N 1
ATOM 751 C CA . LEU A 1 102 ? 4.571 2.666 -6.321 1.00 70.81 102 LEU A CA 1
ATOM 752 C C . LEU A 1 102 ? 4.926 3.504 -7.557 1.00 70.81 102 LEU A C 1
ATOM 754 O O . LEU A 1 102 ? 5.025 2.940 -8.646 1.00 70.81 102 LEU A O 1
ATOM 758 N N . ASP A 1 103 ? 5.210 4.798 -7.377 1.00 68.25 103 ASP A N 1
ATOM 759 C CA . ASP A 1 103 ? 5.574 5.728 -8.456 1.00 68.25 103 ASP A CA 1
ATOM 760 C C . ASP A 1 103 ? 6.900 5.358 -9.129 1.00 68.25 103 ASP A C 1
ATOM 762 O O . ASP A 1 103 ? 7.000 5.349 -10.355 1.00 68.25 103 ASP A O 1
ATOM 766 N N . ALA A 1 104 ? 7.905 4.949 -8.349 1.00 66.81 104 ALA A N 1
ATOM 767 C CA . ALA A 1 104 ? 9.176 4.476 -8.894 1.00 66.81 104 ALA A CA 1
ATOM 768 C C . ALA A 1 104 ? 9.053 3.110 -9.616 1.00 66.81 104 ALA A C 1
ATOM 770 O O . ALA A 1 104 ? 10.032 2.590 -10.166 1.00 66.81 104 ALA A O 1
ATOM 771 N N . GLY A 1 105 ? 7.868 2.483 -9.620 1.00 60.59 105 GLY A N 1
ATOM 772 C CA . GLY A 1 105 ? 7.632 1.171 -10.225 1.00 60.59 105 GLY A CA 1
ATOM 773 C C . GLY A 1 105 ? 8.536 0.081 -9.639 1.00 60.59 105 GLY A C 1
ATOM 774 O O . GLY A 1 105 ? 8.922 -0.842 -10.356 1.00 60.59 105 GLY A O 1
ATOM 775 N N . VAL A 1 106 ? 8.955 0.236 -8.372 1.00 54.66 106 VAL A N 1
ATOM 776 C CA . VAL A 1 106 ? 9.864 -0.688 -7.662 1.00 54.66 106 VAL A CA 1
ATOM 777 C C . VAL A 1 106 ? 9.188 -2.043 -7.482 1.00 54.66 106 VAL A C 1
ATOM 779 O O . VAL A 1 106 ? 9.827 -3.088 -7.574 1.00 54.66 106 VAL A O 1
ATOM 782 N N . GLU A 1 107 ? 7.882 -2.023 -7.237 1.00 55.69 107 GLU A N 1
ATOM 783 C CA . GLU A 1 107 ? 7.089 -3.222 -7.044 1.00 55.69 107 GLU A CA 1
ATOM 784 C C . GLU A 1 107 ? 6.305 -3.568 -8.306 1.00 55.69 107 GLU A C 1
ATOM 786 O O . GLU A 1 107 ? 5.320 -2.910 -8.653 1.00 55.69 107 GLU A O 1
ATOM 791 N N . HIS A 1 108 ? 6.707 -4.664 -8.942 1.00 61.12 108 HIS A N 1
ATOM 792 C CA . HIS A 1 108 ? 5.826 -5.382 -9.849 1.00 61.12 108 HIS A CA 1
ATOM 793 C C . HIS A 1 108 ? 4.777 -6.081 -8.985 1.00 61.12 108 HIS A C 1
ATOM 795 O O . HIS A 1 108 ? 5.134 -6.830 -8.075 1.00 61.12 108 HIS A O 1
ATOM 801 N N . ALA A 1 109 ? 3.498 -5.795 -9.231 1.00 64.69 109 ALA A N 1
ATOM 802 C CA . ALA A 1 109 ? 2.422 -6.547 -8.602 1.00 64.69 109 ALA A CA 1
ATOM 803 C C . ALA A 1 109 ? 2.567 -8.015 -9.017 1.00 64.69 109 ALA A C 1
ATOM 805 O O . ALA A 1 109 ? 2.653 -8.306 -10.213 1.00 64.69 109 ALA A O 1
ATOM 806 N N . ASP A 1 110 ? 2.627 -8.917 -8.039 1.00 75.19 110 ASP A N 1
ATOM 807 C CA . ASP A 1 110 ? 2.625 -10.354 -8.304 1.00 75.19 110 ASP A CA 1
ATOM 808 C C . ASP A 1 110 ? 1.177 -10.767 -8.562 1.00 75.19 110 ASP A C 1
ATOM 810 O O . ASP A 1 110 ? 0.434 -11.126 -7.648 1.00 75.19 110 ASP A O 1
ATOM 814 N N . LEU A 1 111 ? 0.735 -10.534 -9.798 1.00 84.94 111 LEU A N 1
ATOM 815 C CA . LEU A 1 111 ? -0.634 -10.790 -10.213 1.00 84.94 111 LEU A CA 1
ATOM 816 C C . LEU A 1 111 ? -0.835 -12.294 -10.366 1.00 84.94 111 LEU A C 1
ATOM 818 O O . LEU A 1 111 ? -0.138 -12.949 -11.142 1.00 84.94 111 LEU A O 1
ATOM 822 N N . GLY A 1 112 ? -1.823 -12.815 -9.651 1.00 87.50 112 GLY A N 1
ATOM 823 C CA . GLY A 1 112 ? -2.303 -14.171 -9.843 1.00 87.50 112 GLY A CA 1
ATOM 824 C C . GLY A 1 112 ? -3.774 -14.311 -9.465 1.00 87.50 112 GLY A C 1
ATOM 825 O O . GLY A 1 112 ? -4.379 -13.366 -8.948 1.00 87.50 112 GLY A O 1
ATOM 826 N N . PRO A 1 113 ? -4.366 -15.494 -9.690 1.00 91.06 113 PRO A N 1
ATOM 827 C CA . PRO A 1 113 ? -5.751 -15.759 -9.340 1.00 91.06 113 PRO A CA 1
ATOM 828 C C . PRO A 1 113 ? -5.895 -15.827 -7.816 1.00 91.06 113 PRO A C 1
ATOM 830 O O . PRO A 1 113 ? -5.468 -16.790 -7.179 1.00 91.06 113 PRO A O 1
ATOM 833 N N . VAL A 1 114 ? -6.521 -14.809 -7.227 1.00 93.12 114 VAL A N 1
ATOM 834 C CA . VAL A 1 114 ? -6.707 -14.682 -5.777 1.00 93.12 114 VAL A CA 1
ATOM 835 C C . VAL A 1 114 ? -8.180 -14.866 -5.403 1.00 93.12 114 VAL A C 1
ATOM 837 O O . VAL A 1 114 ? -9.033 -14.168 -5.962 1.00 93.12 114 VAL A O 1
ATOM 840 N N . PRO A 1 115 ? -8.511 -15.739 -4.429 1.00 93.69 115 PRO A N 1
ATOM 841 C CA . PRO A 1 115 ? -9.844 -15.809 -3.835 1.00 93.69 115 PRO A CA 1
ATOM 842 C C . PRO A 1 115 ? -10.085 -14.578 -2.947 1.00 93.69 115 PRO A C 1
ATOM 844 O O . PRO A 1 115 ? -9.751 -14.554 -1.762 1.00 93.69 115 PRO A O 1
ATOM 847 N N . VAL A 1 116 ? -10.662 -13.526 -3.534 1.00 94.56 116 VAL A N 1
ATOM 848 C CA . VAL A 1 116 ? -10.769 -12.186 -2.925 1.00 94.56 116 VAL A CA 1
ATOM 849 C C . VAL A 1 116 ? -11.494 -12.231 -1.580 1.00 94.56 116 VAL A C 1
ATOM 851 O O . VAL A 1 116 ? -11.061 -11.590 -0.628 1.00 94.56 116 VAL A O 1
ATOM 854 N N . GLY A 1 117 ? -12.567 -13.019 -1.473 1.00 93.94 117 GLY A N 1
ATOM 855 C CA . GLY A 1 117 ? -13.353 -13.124 -0.241 1.00 93.94 117 GLY A CA 1
ATOM 856 C C . GLY A 1 117 ? -12.551 -13.619 0.968 1.00 93.94 117 GLY A C 1
ATOM 857 O O . GLY A 1 117 ? -12.710 -13.086 2.065 1.00 93.94 117 GLY A O 1
ATOM 858 N N . GLU A 1 118 ? -11.658 -14.593 0.772 1.00 93.69 118 GLU A N 1
ATOM 859 C CA . GLU A 1 118 ? -10.836 -15.160 1.849 1.00 93.69 118 GLU A CA 1
ATOM 860 C C . GLU A 1 118 ? -9.795 -14.155 2.342 1.00 93.69 118 GLU A C 1
ATOM 862 O O . GLU A 1 118 ? -9.695 -13.910 3.547 1.00 93.69 118 GLU A O 1
ATOM 867 N N . VAL A 1 119 ? -9.089 -13.515 1.403 1.00 94.25 119 VAL A N 1
ATOM 868 C CA . VAL A 1 119 ? -8.075 -12.495 1.707 1.00 94.25 119 VAL A CA 1
ATOM 869 C C . VAL A 1 119 ? -8.698 -11.315 2.447 1.00 94.25 119 VAL A C 1
ATOM 871 O O . VAL A 1 119 ? -8.156 -10.864 3.451 1.00 94.25 119 VAL A O 1
ATOM 874 N N . VAL A 1 120 ? -9.864 -10.843 2.000 1.00 95.75 120 VAL A N 1
ATOM 875 C CA . VAL A 1 120 ? -10.583 -9.733 2.641 1.00 95.75 120 VAL A CA 1
ATOM 876 C C . VAL A 1 120 ? -11.004 -10.110 4.055 1.00 95.75 120 VAL A C 1
ATOM 878 O O . VAL A 1 120 ? -10.729 -9.366 4.993 1.00 95.75 120 VAL A O 1
ATOM 881 N N . ALA A 1 121 ? -11.622 -11.278 4.239 1.00 94.62 121 ALA A N 1
ATOM 882 C CA . ALA A 1 121 ? -12.053 -11.720 5.559 1.00 94.62 121 ALA A CA 1
ATOM 883 C C . ALA A 1 121 ? -10.870 -11.873 6.530 1.00 94.62 121 ALA A C 1
ATOM 885 O O . ALA A 1 121 ? -10.984 -11.519 7.704 1.00 94.62 121 ALA A O 1
ATOM 886 N N . GLU A 1 122 ? -9.732 -12.393 6.064 1.00 94.19 122 GLU A N 1
ATOM 887 C CA . GLU A 1 122 ? -8.519 -12.494 6.876 1.00 94.19 122 GLU A CA 1
ATOM 888 C C . GLU A 1 122 ? -7.910 -11.132 7.200 1.00 94.19 122 GLU A C 1
ATOM 890 O O . GLU A 1 122 ? -7.559 -10.884 8.355 1.00 94.19 122 GLU A O 1
ATOM 895 N N . SER A 1 123 ? -7.837 -10.246 6.209 1.00 93.56 123 SER A N 1
ATOM 896 C CA . SER A 1 123 ? -7.347 -8.882 6.375 1.00 93.56 123 SER A CA 1
ATOM 897 C C . SER A 1 123 ? -8.134 -8.139 7.452 1.00 93.56 123 SER A C 1
ATOM 899 O O . SER A 1 123 ? -7.551 -7.661 8.426 1.00 93.56 123 SER A O 1
ATOM 901 N N . VAL A 1 124 ? -9.471 -8.154 7.356 1.00 94.62 124 VAL A N 1
ATOM 902 C CA . VAL A 1 124 ? -10.366 -7.538 8.346 1.00 94.62 124 VAL A CA 1
ATOM 903 C C . VAL A 1 124 ? -10.109 -8.101 9.742 1.00 94.62 124 VAL A C 1
ATOM 905 O O . VAL A 1 124 ? -9.923 -7.325 10.679 1.00 94.62 124 VAL A O 1
ATOM 908 N N . ARG A 1 125 ? -10.012 -9.431 9.897 1.00 92.38 125 ARG A N 1
ATOM 909 C CA . ARG A 1 125 ? -9.700 -10.051 11.200 1.00 92.38 125 ARG A CA 1
ATOM 910 C C . ARG A 1 125 ? -8.373 -9.559 11.775 1.00 92.38 125 ARG A C 1
ATOM 912 O O . ARG A 1 125 ? -8.291 -9.315 12.976 1.00 92.38 125 ARG A O 1
ATOM 919 N N . ARG A 1 126 ? -7.344 -9.400 10.938 1.00 89.75 126 ARG A N 1
ATOM 920 C CA . ARG A 1 126 ? -6.006 -8.974 11.374 1.00 89.75 126 ARG A CA 1
ATOM 921 C C . ARG A 1 126 ? -5.966 -7.526 11.854 1.00 89.75 126 ARG A C 1
ATOM 923 O O . ARG A 1 126 ? -5.120 -7.199 12.680 1.00 89.75 126 ARG A O 1
ATOM 930 N N . THR A 1 127 ? -6.885 -6.678 11.385 1.00 88.44 127 THR A N 1
ATOM 931 C CA . THR A 1 127 ? -7.004 -5.300 11.890 1.00 88.44 127 THR A CA 1
ATOM 932 C C . THR A 1 127 ? -7.439 -5.236 13.357 1.00 88.44 127 THR A C 1
ATOM 934 O O . THR A 1 127 ? -7.153 -4.249 14.028 1.00 88.44 127 THR A O 1
ATOM 937 N N . GLY A 1 128 ? -8.145 -6.259 13.859 1.00 89.31 128 GLY A N 1
ATOM 938 C CA . GLY A 1 128 ? -8.748 -6.248 15.196 1.00 89.31 128 GLY A CA 1
ATOM 939 C C . GLY A 1 128 ? -9.915 -5.261 15.361 1.00 89.31 128 GLY A C 1
ATOM 940 O O . GLY A 1 128 ? -10.398 -5.081 16.477 1.00 89.31 128 GLY A O 1
ATOM 941 N N . LEU A 1 129 ? -10.368 -4.623 14.277 1.00 90.50 129 LEU A N 1
ATOM 942 C CA . LEU A 1 129 ? -11.475 -3.667 14.267 1.00 90.50 129 LEU A CA 1
ATOM 943 C C . LEU A 1 129 ? -12.809 -4.367 13.971 1.00 90.50 129 LEU A C 1
ATOM 945 O O . LEU A 1 129 ? -12.858 -5.394 13.292 1.00 90.50 129 LEU A O 1
ATOM 949 N N . ALA A 1 130 ? -13.909 -3.810 14.478 1.00 91.56 130 ALA A N 1
ATOM 950 C CA . ALA A 1 130 ? -15.234 -4.403 14.330 1.00 91.56 130 ALA A CA 1
ATOM 951 C C . ALA A 1 130 ? -15.829 -4.085 12.949 1.00 91.56 130 ALA A C 1
ATOM 953 O O . ALA A 1 130 ? -16.323 -2.986 12.716 1.00 91.56 130 ALA A O 1
ATOM 954 N N . ALA A 1 131 ? -15.828 -5.059 12.041 1.00 94.31 131 ALA A N 1
ATOM 955 C CA . ALA A 1 131 ? -16.470 -4.927 10.737 1.00 94.31 131 ALA A CA 1
ATOM 956 C C . ALA A 1 131 ? -17.265 -6.186 10.371 1.00 94.31 131 ALA A C 1
ATOM 958 O O . ALA A 1 131 ? -16.794 -7.310 10.561 1.00 94.31 131 ALA A O 1
ATOM 959 N N . ALA A 1 132 ? -18.473 -5.991 9.841 1.00 94.94 132 ALA A N 1
ATOM 960 C CA . ALA A 1 132 ? -19.282 -7.072 9.291 1.00 94.94 132 ALA A CA 1
ATOM 961 C C . ALA A 1 132 ? -18.792 -7.387 7.875 1.00 94.94 132 ALA A C 1
ATOM 963 O O . ALA A 1 132 ? -18.737 -6.490 7.037 1.00 94.94 132 ALA A O 1
ATOM 964 N N . VAL A 1 133 ? -18.416 -8.640 7.611 1.00 96.06 133 VAL A N 1
ATOM 965 C CA . VAL A 1 133 ? -17.910 -9.064 6.298 1.00 96.06 133 VAL A CA 1
ATOM 966 C C . VAL A 1 133 ? -18.938 -9.961 5.620 1.00 96.06 133 VAL A C 1
ATOM 968 O O . VAL A 1 133 ? -19.239 -11.045 6.118 1.00 96.06 133 VAL A O 1
ATOM 971 N N . GLU A 1 134 ? -19.435 -9.527 4.467 1.00 95.81 134 GLU A N 1
ATOM 972 C CA . GLU A 1 134 ? -20.330 -10.291 3.598 1.00 95.81 134 GLU A CA 1
ATOM 973 C C . GLU A 1 134 ? -19.618 -10.632 2.286 1.00 95.81 134 GLU A C 1
ATOM 975 O O . GLU A 1 134 ? -19.100 -9.759 1.586 1.00 95.81 134 GLU A O 1
ATOM 980 N N . VAL A 1 135 ? -19.588 -11.917 1.933 1.00 94.31 135 VAL A N 1
ATOM 981 C CA . VAL A 1 135 ? -18.972 -12.397 0.691 1.00 94.31 135 VAL A CA 1
ATOM 982 C C . VAL A 1 135 ? -20.019 -13.146 -0.120 1.00 94.31 135 VAL A C 1
ATOM 984 O O . VAL A 1 135 ? -20.505 -14.199 0.292 1.00 94.31 135 VAL A O 1
ATOM 987 N N . ASP A 1 136 ? -20.336 -12.617 -1.298 1.00 91.62 136 ASP A N 1
ATOM 988 C CA . ASP A 1 136 ? -21.271 -13.228 -2.234 1.00 91.62 136 ASP A CA 1
ATOM 989 C C . ASP A 1 136 ? -20.537 -14.245 -3.125 1.00 91.62 136 ASP A C 1
ATOM 991 O O . ASP A 1 136 ? -19.862 -13.902 -4.102 1.00 91.62 136 ASP A O 1
ATOM 995 N N . GLY A 1 137 ? -20.691 -15.529 -2.794 1.00 87.19 137 GLY A N 1
ATOM 996 C CA . GLY A 1 137 ? -20.104 -16.643 -3.541 1.00 87.19 137 GLY A CA 1
ATOM 997 C C . GLY A 1 137 ? -18.592 -16.792 -3.327 1.00 87.19 137 GLY A C 1
ATOM 998 O O . GLY A 1 137 ? -18.095 -16.635 -2.218 1.00 87.19 137 GLY A O 1
ATOM 999 N N . ALA A 1 138 ? -17.863 -17.132 -4.395 1.00 87.94 138 ALA A N 1
ATOM 1000 C CA . ALA A 1 138 ? -16.405 -17.301 -4.389 1.00 87.94 138 ALA A CA 1
ATOM 1001 C C . ALA A 1 138 ? -15.764 -16.473 -5.523 1.00 87.94 138 ALA A C 1
ATOM 1003 O O . ALA A 1 138 ? -15.425 -17.007 -6.589 1.00 87.94 138 ALA A O 1
ATOM 1004 N N . PRO A 1 139 ? -15.691 -15.139 -5.371 1.00 90.00 139 PRO A N 1
ATOM 1005 C CA . PRO A 1 139 ? -15.077 -14.279 -6.371 1.00 90.00 139 PRO A CA 1
ATOM 1006 C C . PRO A 1 139 ? -13.559 -14.493 -6.408 1.00 90.00 139 PRO A C 1
ATOM 1008 O O . PRO A 1 139 ? -12.885 -14.426 -5.381 1.00 90.00 139 PRO A O 1
ATOM 1011 N N . VAL A 1 140 ? -13.034 -14.723 -7.612 1.00 91.00 140 VAL A N 1
ATOM 1012 C CA . VAL A 1 140 ? -11.599 -14.827 -7.891 1.00 91.00 140 VAL A CA 1
ATOM 1013 C C . VAL A 1 140 ? -11.231 -13.697 -8.842 1.00 91.00 140 VAL A C 1
ATOM 1015 O O . VAL A 1 140 ? -11.952 -13.475 -9.815 1.00 91.00 140 VAL A O 1
ATOM 1018 N N . ALA A 1 141 ? -10.141 -12.987 -8.556 1.00 91.12 141 ALA A N 1
ATOM 1019 C CA . ALA A 1 141 ? -9.620 -11.912 -9.396 1.00 91.12 141 ALA A CA 1
ATOM 1020 C C . ALA A 1 141 ? -8.108 -12.063 -9.593 1.00 91.12 141 ALA A C 1
ATOM 1022 O O . ALA A 1 141 ? -7.415 -12.518 -8.687 1.00 91.12 141 ALA A O 1
ATOM 1023 N N . GLU A 1 142 ? -7.608 -11.649 -10.756 1.00 89.62 142 GLU A N 1
ATOM 1024 C CA . GLU A 1 142 ? -6.171 -11.506 -11.020 1.00 89.62 142 GLU A CA 1
ATOM 1025 C C . GLU A 1 142 ? -5.640 -10.272 -10.276 1.00 89.62 142 GLU A C 1
ATOM 1027 O O . GLU A 1 142 ? -5.862 -9.134 -10.697 1.00 89.62 142 GLU A O 1
ATOM 1032 N N . THR A 1 143 ? -4.999 -10.476 -9.126 1.00 89.75 143 THR A N 1
ATOM 1033 C CA . THR A 1 143 ? -4.486 -9.391 -8.275 1.00 89.75 143 THR A CA 1
ATOM 1034 C C . THR A 1 143 ? -3.317 -9.860 -7.401 1.00 89.75 143 THR A C 1
ATOM 1036 O O . THR A 1 143 ? -3.017 -11.048 -7.355 1.00 89.75 143 THR A O 1
ATOM 1039 N N . ASP A 1 144 ? -2.655 -8.927 -6.711 1.00 88.31 144 ASP A N 1
ATOM 1040 C CA . ASP A 1 144 ? -1.628 -9.238 -5.708 1.00 88.31 144 ASP A CA 1
ATOM 1041 C C . ASP A 1 144 ? -2.295 -9.310 -4.319 1.00 88.31 144 ASP A C 1
ATOM 1043 O O . ASP A 1 144 ? -2.837 -8.300 -3.843 1.00 88.31 144 ASP A O 1
ATOM 1047 N N . PRO A 1 145 ? -2.261 -10.469 -3.635 1.00 88.44 145 PRO A N 1
ATOM 1048 C CA . PRO A 1 145 ? -2.948 -10.654 -2.359 1.00 88.44 145 PRO A CA 1
ATOM 1049 C C . PRO A 1 145 ? -2.405 -9.742 -1.251 1.00 88.44 145 PRO A C 1
ATOM 1051 O O . PRO A 1 145 ? -3.165 -9.331 -0.376 1.00 88.44 145 PRO A O 1
ATOM 1054 N N . ARG A 1 146 ? -1.118 -9.367 -1.297 1.00 84.62 146 ARG A N 1
ATOM 1055 C CA . ARG A 1 146 ? -0.498 -8.470 -0.303 1.00 84.62 146 ARG A CA 1
ATOM 1056 C C . ARG A 1 146 ? -1.015 -7.045 -0.455 1.00 84.62 146 ARG A C 1
ATOM 1058 O O . ARG A 1 146 ? -1.257 -6.360 0.534 1.00 84.62 146 ARG A O 1
ATOM 1065 N N . ARG A 1 147 ? -1.203 -6.596 -1.700 1.00 85.56 147 ARG A N 1
ATOM 1066 C CA . ARG A 1 147 ? -1.767 -5.269 -1.987 1.00 85.56 147 ARG A CA 1
ATOM 1067 C C . ARG A 1 147 ? -3.238 -5.203 -1.624 1.00 85.56 147 ARG A C 1
ATOM 1069 O O . ARG A 1 147 ? -3.658 -4.232 -1.004 1.00 85.56 147 ARG A O 1
ATOM 1076 N N . LEU A 1 148 ? -4.001 -6.241 -1.968 1.00 91.12 148 LEU A N 1
ATOM 1077 C CA . LEU A 1 148 ? -5.405 -6.344 -1.585 1.00 91.12 148 LEU A CA 1
ATOM 1078 C C . LEU A 1 148 ? -5.567 -6.278 -0.061 1.00 91.12 148 LEU A C 1
ATOM 1080 O O . LEU A 1 148 ? -6.363 -5.484 0.432 1.00 91.12 148 LEU A O 1
ATOM 1084 N N . ASP A 1 149 ? -4.777 -7.058 0.676 1.00 89.56 149 ASP A N 1
ATOM 1085 C CA . ASP A 1 149 ? -4.763 -7.042 2.137 1.00 89.56 149 ASP A CA 1
ATOM 1086 C C . ASP A 1 149 ? -4.509 -5.639 2.706 1.00 89.56 149 ASP A C 1
ATOM 1088 O O . ASP A 1 149 ? -5.237 -5.167 3.578 1.00 89.56 149 ASP A O 1
ATOM 1092 N N . ARG A 1 150 ? -3.517 -4.933 2.164 1.00 85.50 150 ARG A N 1
ATOM 1093 C CA . ARG A 1 150 ? -3.192 -3.577 2.601 1.00 85.50 150 ARG A CA 1
ATOM 1094 C C . ARG A 1 150 ? -4.314 -2.580 2.317 1.00 85.50 150 ARG A C 1
ATOM 1096 O O . ARG A 1 150 ? -4.656 -1.780 3.186 1.00 85.50 150 ARG A O 1
ATOM 1103 N N . ILE A 1 151 ? -4.906 -2.642 1.123 1.00 90.31 151 ILE A N 1
ATOM 1104 C CA . ILE A 1 151 ? -6.039 -1.792 0.736 1.00 90.31 151 ILE A CA 1
ATOM 1105 C C . ILE A 1 151 ? -7.202 -2.002 1.709 1.00 90.31 151 ILE A C 1
ATOM 1107 O O . ILE A 1 151 ? -7.745 -1.033 2.233 1.00 90.31 151 ILE A O 1
ATOM 1111 N N . VAL A 1 152 ? -7.556 -3.257 1.995 1.00 94.00 152 VAL A N 1
ATOM 1112 C CA . VAL A 1 152 ? -8.657 -3.596 2.906 1.00 94.00 152 VAL A CA 1
ATOM 1113 C C . VAL A 1 152 ? -8.380 -3.085 4.317 1.00 94.00 152 VAL A C 1
ATOM 1115 O O . VAL A 1 152 ? -9.235 -2.409 4.892 1.00 94.00 152 VAL A O 1
ATOM 1118 N N . ALA A 1 153 ? -7.185 -3.343 4.854 1.00 89.25 153 ALA A N 1
ATOM 1119 C CA . ALA A 1 153 ? -6.797 -2.874 6.180 1.00 89.25 153 ALA A CA 1
ATOM 1120 C C . ALA A 1 153 ? -6.885 -1.342 6.295 1.00 89.25 153 ALA A C 1
ATOM 1122 O O . ALA A 1 153 ? -7.456 -0.827 7.259 1.00 89.25 153 ALA A O 1
ATOM 1123 N N . ASN A 1 154 ? -6.396 -0.618 5.284 1.00 87.62 154 ASN A N 1
ATOM 1124 C CA . ASN A 1 154 ? -6.436 0.842 5.249 1.00 87.62 154 ASN A CA 1
ATOM 1125 C C . ASN A 1 154 ? -7.867 1.384 5.172 1.00 87.62 154 ASN A C 1
ATOM 1127 O O . ASN A 1 154 ? -8.211 2.308 5.908 1.00 87.62 154 ASN A O 1
ATOM 1131 N N . LEU A 1 155 ? -8.717 0.807 4.318 1.00 93.06 155 LEU A N 1
ATOM 1132 C CA . LEU A 1 155 ? -10.109 1.239 4.185 1.00 93.06 155 LEU A CA 1
ATOM 1133 C C . LEU A 1 155 ? -10.902 1.006 5.477 1.00 93.06 155 LEU A C 1
ATOM 1135 O O . LEU A 1 155 ? -11.615 1.903 5.921 1.00 93.06 155 LEU A O 1
ATOM 1139 N N . VAL A 1 156 ? -10.745 -0.155 6.119 1.00 93.62 156 VAL A N 1
ATOM 1140 C CA . VAL A 1 156 ? -11.434 -0.471 7.383 1.00 93.62 156 VAL A CA 1
ATOM 1141 C C . VAL A 1 156 ? -10.941 0.403 8.534 1.00 93.62 156 VAL A C 1
ATOM 1143 O O . VAL A 1 156 ? -11.751 0.870 9.342 1.00 93.62 156 VAL A O 1
ATOM 1146 N N . ALA A 1 157 ? -9.633 0.664 8.598 1.00 88.38 157 ALA A N 1
ATOM 1147 C CA . ALA A 1 157 ? -9.061 1.586 9.571 1.00 88.38 157 ALA A CA 1
ATOM 1148 C C . ALA A 1 157 ? -9.579 3.018 9.364 1.00 88.38 157 ALA A C 1
ATOM 1150 O O . ALA A 1 157 ? -9.943 3.679 10.338 1.00 88.38 157 ALA A O 1
ATOM 1151 N N . ASN A 1 158 ? -9.674 3.483 8.114 1.00 87.69 158 ASN A N 1
ATOM 1152 C CA . ASN A 1 158 ? -10.241 4.794 7.798 1.00 87.69 158 ASN A CA 1
ATOM 1153 C C . ASN A 1 158 ? -11.723 4.891 8.163 1.00 87.69 158 ASN A C 1
ATOM 1155 O O . ASN A 1 158 ? -12.115 5.871 8.793 1.00 87.69 158 ASN A O 1
ATOM 1159 N N . ALA A 1 159 ? -12.520 3.875 7.834 1.00 90.62 159 ALA A N 1
ATOM 1160 C CA . ALA A 1 159 ? -13.937 3.814 8.184 1.00 90.62 159 ALA A CA 1
ATOM 1161 C C . ALA A 1 159 ? -14.157 3.934 9.706 1.00 90.62 159 ALA A C 1
ATOM 1163 O O . ALA A 1 159 ? -15.045 4.655 10.150 1.00 90.62 159 ALA A O 1
ATOM 1164 N N . HIS A 1 160 ? -13.301 3.308 10.521 1.00 88.69 160 HIS A N 1
ATOM 1165 C CA . HIS A 1 160 ? -13.350 3.444 11.983 1.00 88.69 160 HIS A CA 1
ATOM 1166 C C . HIS A 1 160 ? -12.845 4.791 12.499 1.00 88.69 160 HIS A C 1
ATOM 1168 O O . HIS A 1 160 ? -13.364 5.309 13.485 1.00 88.69 160 HIS A O 1
ATOM 1174 N N . ARG A 1 161 ? -11.793 5.337 11.882 1.00 83.88 161 ARG A N 1
ATOM 1175 C CA . ARG A 1 161 ? -11.162 6.582 12.332 1.00 83.88 161 ARG A CA 1
ATOM 1176 C C . ARG A 1 161 ? -12.006 7.810 11.995 1.00 83.88 161 ARG A C 1
ATOM 1178 O O . ARG A 1 161 ? -12.010 8.769 12.762 1.00 83.88 161 ARG A O 1
ATOM 1185 N N . HIS A 1 162 ? -12.655 7.797 10.836 1.00 82.69 162 HIS A N 1
ATOM 1186 C CA . HIS A 1 162 ? -13.299 8.973 10.255 1.00 82.69 162 HIS A CA 1
ATOM 1187 C C . HIS A 1 162 ? -14.809 8.819 10.060 1.00 82.69 162 HIS A C 1
ATOM 1189 O O . HIS A 1 162 ? -15.499 9.833 10.000 1.00 82.69 162 HIS A O 1
ATOM 1195 N N . GLY A 1 163 ? -15.315 7.590 9.970 1.00 85.81 163 GLY A N 1
ATOM 1196 C CA . GLY A 1 163 ? -16.733 7.309 9.787 1.00 85.81 163 GLY A CA 1
ATOM 1197 C C . GLY A 1 163 ? -17.488 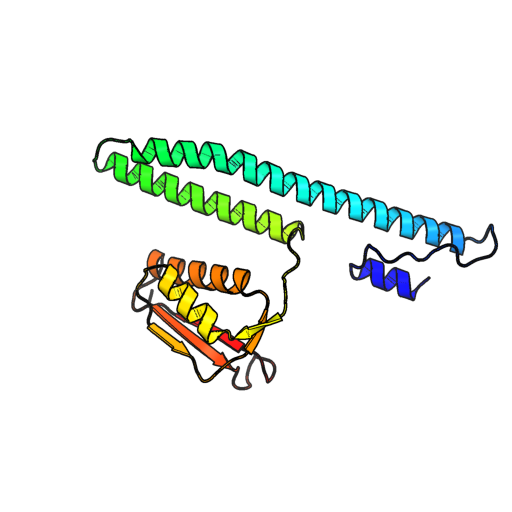7.102 11.100 1.00 85.81 163 GLY A C 1
ATOM 1198 O O . GLY A 1 163 ? -16.992 7.353 12.203 1.00 85.81 163 GLY A O 1
ATOM 1199 N N . ARG A 1 164 ? -18.719 6.601 10.978 1.00 86.31 164 ARG A N 1
ATOM 1200 C CA . ARG A 1 164 ? -19.507 6.072 12.100 1.00 86.31 164 ARG A CA 1
ATOM 1201 C C . ARG A 1 164 ? -19.887 4.626 11.834 1.00 86.31 164 ARG A C 1
ATOM 1203 O O . ARG A 1 164 ? -20.210 4.257 10.710 1.00 86.31 164 ARG A O 1
ATOM 1210 N N . GLY A 1 165 ? -19.867 3.819 12.891 1.00 85.94 165 GLY A N 1
ATOM 1211 C CA . GLY A 1 165 ? -20.265 2.420 12.807 1.00 85.94 165 GLY A CA 1
ATOM 1212 C C . GLY A 1 165 ? -21.765 2.234 12.519 1.00 85.94 165 GLY A C 1
ATOM 1213 O O . GLY A 1 165 ? -22.558 3.145 12.776 1.00 85.94 165 GLY A O 1
ATOM 1214 N N . PRO A 1 166 ? -22.168 1.036 12.064 1.00 91.00 166 PRO A N 1
ATOM 1215 C CA . PRO A 1 166 ? -21.309 -0.126 11.807 1.00 91.00 166 PRO A CA 1
ATOM 1216 C C . PRO A 1 166 ? -20.459 0.023 10.533 1.00 91.00 166 PRO A C 1
ATOM 1218 O O . PRO A 1 166 ? -20.861 0.689 9.589 1.00 91.00 166 PRO A O 1
ATOM 1221 N N . VAL A 1 167 ? -19.272 -0.591 1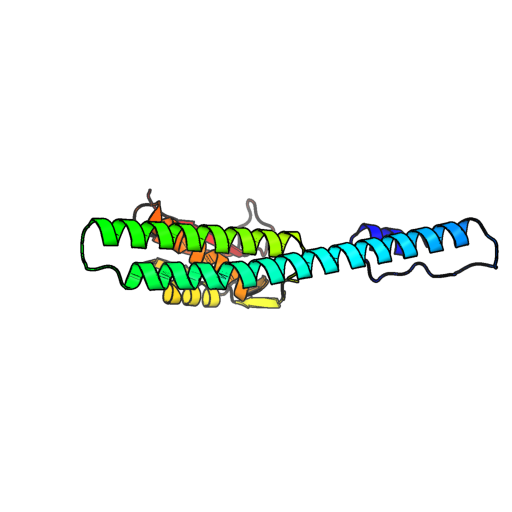0.518 1.00 95.56 167 VAL A N 1
ATOM 1222 C CA . VAL A 1 167 ? -18.470 -0.722 9.292 1.00 95.56 167 VAL A CA 1
ATOM 1223 C C . VAL A 1 167 ? -18.827 -2.044 8.620 1.00 95.56 167 VAL A C 1
ATOM 1225 O O . VAL A 1 167 ? -18.771 -3.104 9.248 1.00 95.56 167 VAL A O 1
ATOM 1228 N N . GLU A 1 168 ? -19.183 -1.981 7.344 1.00 96.38 168 GLU A N 1
ATOM 1229 C CA . GLU A 1 168 ? -19.618 -3.121 6.539 1.00 96.38 168 GLU A CA 1
ATOM 1230 C C . GLU A 1 168 ? -18.666 -3.304 5.354 1.00 96.38 168 GLU A C 1
ATOM 1232 O O . GLU A 1 168 ? -18.362 -2.357 4.628 1.00 96.38 168 GLU A O 1
ATOM 1237 N N . VAL A 1 169 ? -18.185 -4.527 5.146 1.00 96.25 169 VAL A N 1
ATOM 1238 C CA . VAL A 1 169 ? -17.313 -4.899 4.031 1.00 96.25 169 VAL A CA 1
ATOM 1239 C C . VAL A 1 169 ? -18.034 -5.942 3.193 1.00 96.25 169 VAL A C 1
ATOM 1241 O O . VAL A 1 169 ? -18.297 -7.045 3.666 1.00 96.25 169 VAL A O 1
ATOM 1244 N N . ARG A 1 170 ? -18.329 -5.613 1.936 1.00 95.75 170 ARG A N 1
ATOM 1245 C CA . ARG A 1 170 ? -18.983 -6.519 0.992 1.00 95.75 170 ARG A CA 1
ATOM 1246 C C . ARG A 1 170 ? -18.068 -6.851 -0.174 1.00 95.75 170 ARG A C 1
ATOM 1248 O O . ARG A 1 170 ? -17.464 -5.956 -0.764 1.00 95.75 170 ARG A O 1
ATOM 1255 N N . VAL A 1 171 ? -18.013 -8.127 -0.540 1.00 94.94 171 VAL A N 1
ATOM 1256 C CA . VAL A 1 171 ? -17.319 -8.611 -1.738 1.00 94.94 171 VAL A CA 1
ATOM 1257 C C . VAL A 1 171 ? -18.319 -9.334 -2.627 1.00 94.94 171 VAL A C 1
ATOM 1259 O O . VAL A 1 171 ? -18.913 -10.324 -2.209 1.00 94.94 171 VAL A O 1
ATOM 1262 N N . ALA A 1 172 ? -18.493 -8.867 -3.860 1.00 91.94 172 ALA A N 1
ATOM 1263 C CA . ALA A 1 172 ? -19.414 -9.463 -4.824 1.00 91.94 172 ALA A CA 1
ATOM 1264 C C . ALA A 1 172 ? -18.838 -9.419 -6.241 1.00 91.94 172 ALA A C 1
ATOM 1266 O O . ALA A 1 172 ? -17.936 -8.640 -6.534 1.00 91.94 172 ALA A O 1
ATOM 1267 N N . ARG A 1 173 ? -19.363 -10.238 -7.156 1.00 87.44 173 ARG A N 1
ATOM 1268 C CA . ARG A 1 173 ? -19.109 -10.025 -8.590 1.00 87.44 173 ARG A CA 1
ATOM 1269 C C . ARG A 1 173 ? -19.953 -8.854 -9.086 1.00 87.44 173 ARG A C 1
ATOM 1271 O O . ARG A 1 173 ? -21.100 -8.715 -8.666 1.00 87.44 173 ARG A O 1
ATOM 1278 N N . ALA A 1 174 ? -19.407 -8.043 -9.989 1.00 80.50 174 ALA A N 1
ATOM 1279 C CA . ALA A 1 174 ? -20.141 -6.957 -10.620 1.00 80.50 174 ALA A CA 1
ATOM 1280 C C . ALA A 1 174 ? -21.394 -7.515 -11.317 1.00 80.50 174 ALA A C 1
ATOM 1282 O O . ALA A 1 174 ? -21.299 -8.287 -12.276 1.00 80.50 174 ALA A O 1
ATOM 1283 N N . ALA A 1 175 ? -22.575 -7.126 -10.833 1.00 65.31 175 ALA A N 1
ATOM 1284 C CA . ALA A 1 175 ? -23.800 -7.233 -11.609 1.00 65.31 175 ALA A CA 1
ATOM 1285 C C . ALA A 1 175 ? -23.714 -6.156 -12.693 1.00 65.31 175 ALA A C 1
ATOM 1287 O O . ALA A 1 175 ? -23.392 -5.015 -12.375 1.00 65.31 175 ALA A O 1
ATOM 1288 N N . GLY A 1 176 ? -23.894 -6.527 -13.960 1.00 58.47 176 GLY A N 1
ATOM 1289 C CA . GLY A 1 176 ? -23.633 -5.652 -15.102 1.00 58.47 176 GLY A CA 1
ATOM 1290 C C . GLY A 1 176 ? -24.412 -4.337 -15.055 1.00 58.47 176 GLY A C 1
ATOM 1291 O O . GLY A 1 176 ? -25.522 -4.274 -15.558 1.00 58.47 176 GLY A O 1
ATOM 1292 N N . ASP A 1 177 ? -23.799 -3.313 -14.471 1.00 50.28 177 ASP A N 1
ATOM 1293 C CA . ASP A 1 177 ? -23.924 -1.902 -14.818 1.00 50.28 177 ASP A CA 1
ATOM 1294 C C . ASP A 1 177 ? -22.743 -1.163 -14.160 1.00 50.28 177 ASP A C 1
ATOM 1296 O O . ASP A 1 177 ? -22.682 -0.989 -12.944 1.00 50.28 177 ASP A O 1
ATOM 1300 N N . GLY A 1 178 ? -21.734 -0.820 -14.967 1.00 55.72 178 GLY A N 1
ATOM 1301 C CA . GLY A 1 178 ? -20.537 -0.071 -14.550 1.00 55.72 178 GLY A CA 1
ATOM 1302 C C . GLY A 1 178 ? -19.225 -0.868 -14.449 1.00 55.72 178 GLY A C 1
ATOM 1303 O O . GLY A 1 178 ? -18.162 -0.270 -14.601 1.00 55.72 178 GLY A O 1
ATOM 1304 N N . GLY A 1 179 ? -19.274 -2.194 -14.273 1.00 54.78 179 GLY A N 1
ATOM 1305 C CA . GLY A 1 179 ? -18.111 -3.101 -14.331 1.00 54.78 179 GLY A CA 1
ATOM 1306 C C . GLY A 1 179 ? -18.148 -4.006 -15.566 1.00 54.78 179 GLY A C 1
ATOM 1307 O O . GLY A 1 179 ? -19.226 -4.291 -16.095 1.00 54.78 179 GLY A O 1
ATOM 1308 N N . ARG A 1 180 ? -16.991 -4.480 -16.049 1.00 57.88 180 ARG A N 1
ATOM 1309 C CA . ARG A 1 180 ? -16.978 -5.525 -17.084 1.00 57.88 180 ARG A CA 1
ATOM 1310 C C . ARG A 1 180 ? -17.544 -6.809 -16.476 1.00 57.88 180 ARG A C 1
ATOM 1312 O O . ARG A 1 180 ? -17.292 -7.129 -15.317 1.00 57.88 180 ARG A O 1
ATOM 1319 N N . ALA A 1 181 ? -18.330 -7.552 -17.254 1.00 59.16 181 ALA A N 1
ATOM 1320 C CA . ALA A 1 181 ? -18.849 -8.844 -16.818 1.00 59.16 181 ALA A CA 1
ATOM 1321 C C . ALA A 1 181 ? -17.679 -9.754 -16.396 1.00 59.16 181 ALA A C 1
ATOM 1323 O O . ALA A 1 181 ? -16.839 -10.094 -17.226 1.00 59.16 181 ALA A O 1
ATOM 1324 N N . GLY A 1 182 ? -17.625 -10.114 -15.109 1.00 67.81 182 GLY A N 1
ATOM 1325 C CA . GLY A 1 182 ? -16.529 -10.890 -14.515 1.00 67.81 182 GLY A CA 1
ATOM 1326 C C . GLY A 1 182 ? -15.702 -10.145 -13.462 1.00 67.81 182 GLY A C 1
ATOM 1327 O O . GLY A 1 182 ? -14.972 -10.804 -12.725 1.00 67.81 182 GLY A O 1
ATOM 1328 N N . ASP A 1 183 ? -15.852 -8.824 -13.334 1.00 83.44 183 ASP A N 1
ATOM 1329 C CA . ASP A 1 183 ? -15.124 -8.041 -12.332 1.00 83.44 183 ASP A CA 1
ATOM 1330 C C . ASP A 1 183 ? -15.590 -8.368 -10.901 1.00 83.44 183 ASP A C 1
ATOM 1332 O O . ASP A 1 183 ? -16.758 -8.687 -10.654 1.00 83.44 183 ASP A O 1
ATOM 1336 N N . VAL A 1 184 ? -14.670 -8.266 -9.939 1.00 88.94 184 VAL A N 1
ATOM 1337 C CA . VAL A 1 184 ? -14.957 -8.386 -8.503 1.00 88.94 184 VAL A CA 1
ATOM 1338 C C . VAL A 1 184 ? -15.013 -6.988 -7.897 1.00 88.94 184 VAL A C 1
ATOM 1340 O O . VAL A 1 184 ? -14.089 -6.197 -8.060 1.00 88.94 184 VAL A O 1
ATOM 1343 N N . VAL A 1 185 ? -16.095 -6.695 -7.183 1.00 91.38 185 VAL A N 1
ATOM 1344 C CA . VAL A 1 185 ? -16.333 -5.427 -6.498 1.00 91.38 185 VAL A CA 1
ATOM 1345 C C . VAL A 1 185 ? -16.178 -5.642 -4.999 1.00 91.38 185 VAL A C 1
ATOM 1347 O O . VAL A 1 185 ? -16.867 -6.471 -4.402 1.00 91.38 185 VAL A O 1
ATOM 1350 N N . LEU A 1 186 ? -15.279 -4.866 -4.399 1.00 93.88 186 LEU A N 1
ATOM 1351 C CA . LEU A 1 186 ? -15.133 -4.730 -2.957 1.00 93.88 186 LEU A CA 1
ATOM 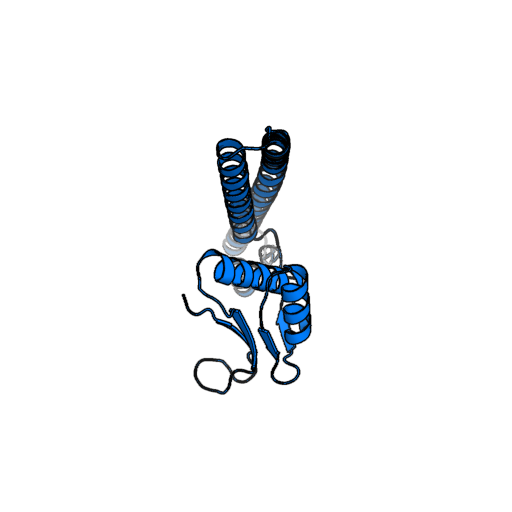1352 C C . LEU A 1 186 ? -15.699 -3.377 -2.529 1.00 93.88 186 LEU A C 1
ATOM 1354 O O . LEU A 1 186 ? -15.327 -2.343 -3.079 1.00 93.88 186 LEU A O 1
ATOM 1358 N N . THR A 1 187 ? -16.601 -3.376 -1.555 1.00 93.94 187 THR A N 1
ATOM 1359 C CA . THR A 1 187 ? -17.207 -2.166 -0.992 1.00 93.94 187 THR A CA 1
ATOM 1360 C C . THR A 1 187 ? -16.958 -2.133 0.507 1.00 93.94 187 THR A C 1
ATOM 1362 O O . THR A 1 187 ? -17.268 -3.099 1.196 1.00 9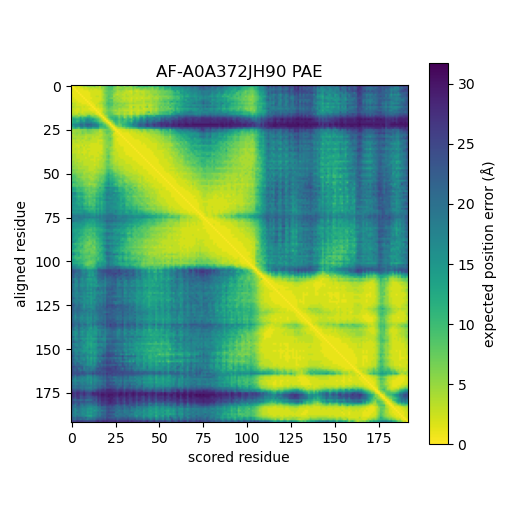3.94 187 THR A O 1
ATOM 1365 N N . VAL A 1 188 ? -16.417 -1.022 1.007 1.00 94.62 188 VAL A N 1
ATOM 1366 C CA . VAL A 1 188 ? -16.345 -0.719 2.441 1.00 94.62 188 VAL A CA 1
ATOM 1367 C C . VAL A 1 188 ? -17.295 0.441 2.696 1.00 94.62 188 VAL A C 1
ATOM 1369 O O . VAL A 1 188 ? -17.189 1.473 2.034 1.00 94.62 188 VAL A O 1
ATOM 1372 N N . ARG A 1 189 ? -18.249 0.249 3.603 1.00 94.19 189 ARG A N 1
ATOM 1373 C CA . ARG A 1 189 ? -19.275 1.229 3.943 1.00 94.19 189 ARG A CA 1
ATOM 1374 C C . ARG A 1 189 ? -19.202 1.562 5.424 1.00 94.19 189 ARG A C 1
ATOM 1376 O O . ARG A 1 189 ? -19.115 0.673 6.264 1.00 94.19 189 ARG A O 1
ATOM 1383 N N . ASP A 1 190 ? -19.286 2.848 5.711 1.00 91.06 190 ASP A N 1
ATOM 1384 C CA . ASP A 1 190 ? -19.554 3.395 7.033 1.00 91.06 190 ASP A CA 1
ATOM 1385 C C . ASP A 1 190 ? -20.764 4.344 6.955 1.00 91.06 190 ASP A C 1
ATOM 1387 O O . ASP A 1 190 ? -21.325 4.583 5.879 1.00 91.06 190 ASP A O 1
ATOM 1391 N N . HIS A 1 191 ? -21.215 4.831 8.107 1.00 87.50 191 HIS A N 1
ATOM 1392 C CA . HIS A 1 191 ? -22.393 5.692 8.246 1.00 87.50 191 HIS A CA 1
ATOM 1393 C C . HIS A 1 191 ? -22.040 7.075 8.818 1.00 87.50 191 HIS A C 1
ATOM 1395 O O . HIS A 1 191 ? -22.845 7.664 9.551 1.00 87.50 191 HIS A O 1
ATOM 1401 N N . GLY A 1 192 ? -20.812 7.539 8.545 1.00 60.56 192 GLY A N 1
ATOM 1402 C CA . GLY A 1 192 ? -20.279 8.842 8.956 1.00 60.56 192 GLY A CA 1
ATOM 1403 C C . GLY A 1 192 ? -20.895 10.035 8.245 1.00 60.56 192 GLY A C 1
ATOM 1404 O O . GLY A 1 192 ? -21.269 9.909 7.059 1.00 60.56 192 GLY A O 1
#

Organism: NCBI:txid2293572

Sequence (192 aa):
AASTARRIAAGDLDARIGASGRARDEVTELSAAVDTMAAALQERLRAERAFTADVAHELRTPLMGLVTSAELLPEGEAAGFVRDRVGVLRALVEDLLEISRLDAGVEHADLGPVPVGEVVAESVRRTGLAAAVEVDGAPVAETDPRRLDRIVANLVANAHRHGRGPVEVRVARAAGDGGRAGDVVLTVRDHG

Foldseek 3Di:
DVVQLVCLVVPPLVRAPDQPDDPDDPVNVVSVVSNVVSVVVVVVLVVLLVVLVVVLVVVVVVLVVQLVVLVPDPDDPVSVVSNVVSVVVVVVSVVVSVVSNVVSVVDDWPWDWDQLLVLLVVLVVVLVDQEAEEEDDGQIDGGRSVVSSVVSSVLRVCCVVPFADDWYWYWDQDDPDPDDRRDIDIDIDGHD

pLDDT: mean 84.3, std 10.2, range [50.28, 96.38]

Solvent-accessible surface area (backbone atoms only — not comparable to full-atom values): 10740 Å² total; per-residue (Å²): 90,73,70,42,51,51,40,36,75,71,68,40,53,83,59,65,47,62,83,85,63,72,93,91,40,73,69,46,55,53,33,52,52,51,42,50,51,33,50,54,51,51,51,50,44,51,51,49,30,50,50,50,53,50,53,48,54,65,52,47,55,59,48,50,51,51,48,55,54,40,69,69,46,68,92,47,73,70,34,51,55,48,38,54,51,47,52,52,50,51,51,54,50,54,51,51,48,47,50,50,38,59,73,43,56,63,66,76,74,66,65,38,85,32,58,49,50,60,48,48,55,51,26,47,58,73,64,74,60,84,61,51,77,48,60,56,81,83,42,61,42,79,38,32,68,70,58,51,30,50,52,50,38,50,52,56,50,45,36,67,74,71,34,28,78,70,34,39,37,39,35,36,59,39,67,81,75,93,47,60,85,74,37,72,42,78,46,80,43,51,66,93

Nearest PDB structures (foldseek):
  4biu-assembly2_B  TM=4.864E-01  e=1.145E-08  Escherichia coli K-12
  4cti-assembly2_B  TM=5.607E-01  e=3.259E-07  Archaeoglobus fulgidus
  5fwl-assembly1_E  TM=6.250E-01  e=5.061E+00  Homo sapiens
  5fwk-assembly1_E  TM=6.235E-01  e=5.384E+00  Homo sapiens

Secondary structure (DSSP, 8-state):
-HHHHHHHHTT-TT------S-SS-HHHHHHHHHHHHHHHHHHHHHHHHHHHHHHHHHHHHHHHHHHHHHHTSPSSHHHHHHHHHHHHHHHHHHHHHHHHHHHTT------EEEEHHHHHHHHHHHHT--EEEEE-S--EEEE-HHHHHHHHHHHHHHHHHHS-SPEEEEEEE--SSSS-TT-EEEEEE---